Protein 8SHK (pdb70)

Nearest PDB structures (foldseek):
  8shk-assembly1_C  TM=1.003E+00  e=2.646E-67  Mus musculus
  8shy-assembly1_C  TM=1.002E+00  e=2.170E-65  Mus musculus
  7uyz-assembly1_A  TM=9.534E-01  e=6.785E-57  Mus musculus
  7utt-assembly1_A  TM=9.586E-01  e=5.822E-56  Mus musculus
  8g2q-assembly1_C  TM=9.625E-01  e=3.277E-54  Mus musculus

Radius of gyration: 21.05 Å; Cα contacts (8 Å, |Δi|>4): 550; chains: 1; bounding box: 46×60×43 Å

Solvent-accessible surface area: 17947 Å² total; per-residue (Å²): 98,82,48,77,74,92,9,124,141,14,31,62,62,9,117,123,77,123,118,91,4,36,104,11,8,101,18,6,45,128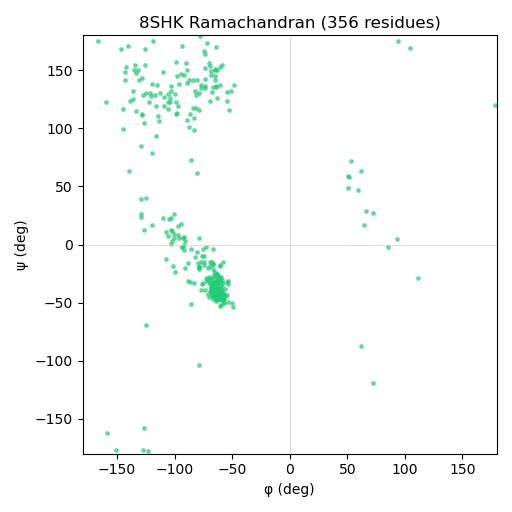,0,1,80,62,0,14,133,80,1,70,172,70,137,35,44,0,76,48,1,87,34,23,67,17,29,38,64,60,2,128,1,37,10,20,33,52,72,99,14,105,11,24,0,25,10,78,7,59,154,18,84,55,69,55,51,74,144,52,0,5,15,3,4,0,62,40,163,89,99,6,55,142,7,49,92,67,136,7,0,3,2,76,83,0,24,64,72,0,23,117,2,0,95,79,16,3,148,86,9,159,111,42,81,17,42,29,51,182,102,101,134,63,39,54,13,0,10,0,26,0,80,76,124,95,91,1,26,0,47,0,36,2,0,0,8,8,129,41,106,19,15,134,4,0,129,114,0,0,43,0,85,60,7,24,19,84,165,35,38,68,81,10,51,183,82,19,5,7,0,9,8,95,61,12,156,52,66,101,107,70,27,18,24,1,0,89,4,6,3,18,30,2,10,60,79,0,0,55,71,9,11,67,105,199,50,17,46,99,128,106,35,71,114,3,3,0,31,32,0,0,32,0,4,28,6,2,9,45,11,2,63,150,84,43,130,74,0,104,49,1,56,58,61,14,0,26,0,0,0,0,41,4,0,41,111,15,30,86,26,87,71,0,34,62,198,57,14,41,68,2,2,54,54,0,0,41,50,1,20,80,8,4,167,62,20,110,3,31,15,2,1,3,42,110,36,35,15,0,26,141,166,100,6,67,147,146,12,3,101,39,0,26,107,46,3,69,123,12,70,115,77,31,37,55,4,5,124,150

Foldseek 3Di:
DDLVVVLVVLVVVLVVQVVLLVVLVVVVVVLVVQLLVLCCVDDALLVQWDWDPFDCVLLVQPRDDSQEAETEIEDEAEAWDWDDPPPLQFKIWTFGVHSQVVQDDDRTRFLVSVLVVVLVVSQVSSVVPDPWAKHWDDDDPQQSFTWIWTPPPNTHIYTYWYKYKYQDFDDPLLVCFPVCCVACRDVVVVVLRNGIKIWTDHFPPDDPPPRRRMTHIDSRVVLSCCSVCVASDRCEVHPPDADFCLSVLLNSVQLLLVLVVVVDVLQVLDHSVLLSLLSSVVCRVVRHSVVGHVVCNPVSSVVSLVSSLVCLVVQARARRRRRSDGSRHCVRRPNVSSVVVSVVSVVCVVPSNPSSVD

Structure (mmCIF, N/CA/C/O backbone):
data_8SHK
#
_entry.id   8SHK
#
_cell.length_a   88.112
_cell.length_b   61.231
_cell.length_c   105.727
_cell.angle_alpha   90.00
_cell.angle_beta   94.36
_cell.angle_gamma   90.00
#
_symmetry.space_group_name_H-M   'I 1 2 1'
#
loop_
_entity.id
_entity.type
_entity.pdbx_description
1 polymer 'Cyclic GMP-AMP synthase'
2 non-polymer "ADENOSINE-5'-TRIPHOSPHATE"
3 non-polymer 'ZINC ION'
4 water water
#
loop_
_atom_site.group_PDB
_atom_site.id
_atom_site.type_symbol
_atom_site.label_atom_id
_atom_site.label_alt_id
_atom_site.label_comp_id
_atom_site.label_asym_id
_atom_site.label_entity_id
_atom_site.label_seq_id
_atom_site.pdbx_PDB_ins_code
_atom_site.Cartn_x
_atom_site.Cartn_y
_atom_site.Cartn_z
_atom_site.occupancy
_atom_site.B_iso_or_equiv
_atom_site.auth_seq_id
_atom_site.auth_comp_id
_atom_site.auth_asym_id
_atom_site.auth_atom_id
_atom_site.pdbx_PDB_model_num
ATOM 1 N N . GLY A 1 1 ? 16.768 -59.976 -26.569 1.00 48.65 144 GLY C N 1
ATOM 2 C CA . GLY A 1 1 ? 16.126 -60.805 -27.571 1.00 39.80 144 GLY C CA 1
ATOM 3 C C . GLY A 1 1 ? 14.631 -61.001 -27.389 1.00 31.19 144 GLY C C 1
ATOM 4 O O . GLY A 1 1 ? 13.869 -60.889 -28.346 1.00 35.72 144 GLY C O 1
ATOM 5 N N . THR A 1 2 ? 14.204 -61.304 -26.166 1.00 30.64 145 THR C N 1
ATOM 6 C CA . THR A 1 2 ? 12.790 -61.543 -25.91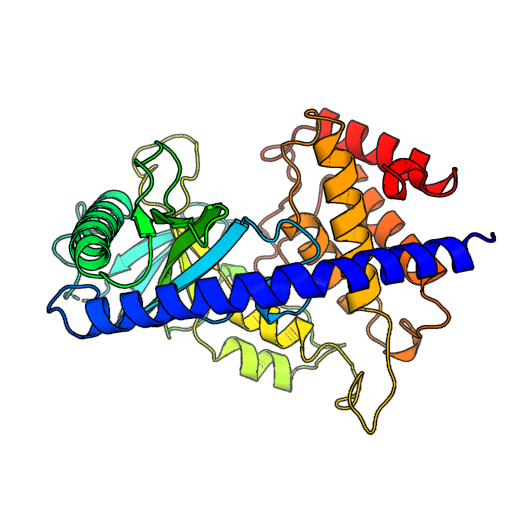5 1.00 28.62 145 THR C CA 1
ATOM 7 C C . THR A 1 2 ? 12.008 -60.235 -25.937 1.00 28.42 145 THR C C 1
ATOM 8 O O . THR A 1 2 ? 12.566 -59.141 -25.818 1.00 29.80 145 THR C O 1
ATOM 12 N N . GLY A 1 3 ? 10.691 -60.366 -26.059 1.00 29.18 146 GLY C N 1
ATOM 13 C CA . GLY A 1 3 ? 9.782 -59.241 -25.977 1.00 28.89 146 GLY C CA 1
ATOM 14 C C . GLY A 1 3 ? 10.010 -58.352 -24.771 1.00 26.72 146 GLY C C 1
ATOM 15 O O . GLY A 1 3 ? 10.163 -57.133 -24.901 1.00 27.81 146 GLY C O 1
ATOM 16 N N . PRO A 1 4 ? 10.019 -58.932 -23.568 1.00 25.54 147 PRO C N 1
ATOM 17 C CA . PRO A 1 4 ? 10.253 -58.095 -22.381 1.00 26.07 147 PRO C CA 1
ATOM 18 C C . PRO A 1 4 ? 11.609 -57.424 -22.385 1.00 26.85 147 PRO C C 1
ATOM 19 O O . PRO A 1 4 ? 11.724 -56.267 -21.965 1.00 27.53 147 PRO C O 1
ATOM 23 N N . ASP A 1 5 ? 12.642 -58.121 -22.850 1.00 26.09 148 ASP C N 1
ATOM 24 C CA . ASP A 1 5 ? 13.964 -57.497 -22.892 1.00 28.35 148 ASP C CA 1
ATOM 25 C C . ASP A 1 5 ? 14.025 -56.379 -23.929 1.00 28.21 148 ASP C C 1
ATOM 26 O O . ASP A 1 5 ? 14.728 -55.377 -23.733 1.00 26.56 148 ASP C O 1
ATOM 31 N N . LYS A 1 6 ? 13.344 -56.550 -25.064 1.00 28.30 149 LYS C N 1
ATOM 32 C CA . LYS A 1 6 ? 13.344 -55.502 -26.081 1.00 30.83 149 LYS C CA 1
ATOM 33 C C . LYS A 1 6 ? 12.670 -54.235 -25.566 1.00 28.61 149 LYS C C 1
ATOM 34 O O . LYS A 1 6 ? 13.112 -53.121 -25.872 1.00 25.78 149 LYS C O 1
ATOM 40 N N . LEU A 1 7 ? 11.608 -54.379 -24.772 1.00 25.43 150 LEU C N 1
ATOM 41 C CA . LEU A 1 7 ? 10.944 -53.199 -24.238 1.00 25.83 150 LEU C CA 1
ATOM 42 C C . LEU A 1 7 ? 11.842 -52.452 -23.255 1.00 26.43 150 LEU C C 1
ATOM 43 O O . LEU A 1 7 ? 11.892 -51.217 -23.267 1.00 22.51 150 LEU C O 1
ATOM 48 N N . LYS A 1 8 ? 12.580 -53.184 -22.416 1.00 24.38 151 LYS C N 1
ATOM 49 C CA . LYS A 1 8 ? 13.545 -52.538 -21.531 1.00 25.72 151 LYS C CA 1
ATOM 50 C C . LYS A 1 8 ? 14.644 -51.832 -22.319 1.00 26.77 151 LYS C C 1
ATOM 51 O O . LYS A 1 8 ? 15.134 -50.781 -21.889 1.00 24.63 151 LYS C O 1
ATOM 57 N N . LYS A 1 9 ? 15.042 -52.384 -23.471 1.00 24.57 152 LYS C N 1
ATOM 58 C CA . LYS A 1 9 ? 16.049 -51.711 -24.288 1.00 26.82 152 LYS C CA 1
ATOM 59 C C . LYS A 1 9 ? 15.513 -50.400 -24.856 1.00 27.89 152 LYS C C 1
ATOM 60 O O . LYS A 1 9 ? 16.279 -49.444 -25.022 1.00 24.77 152 LYS C O 1
ATOM 66 N N . VAL A 1 10 ? 14.210 -50.329 -25.161 1.00 22.86 153 VAL C N 1
ATOM 67 C CA . VAL A 1 10 ? 13.653 -49.059 -25.630 1.00 23.88 153 VAL C CA 1
ATOM 68 C C . VAL A 1 10 ? 13.753 -48.008 -24.534 1.00 24.54 153 VAL C C 1
ATOM 69 O O . VAL A 1 10 ? 14.054 -46.834 -24.802 1.00 23.91 153 VAL C O 1
ATOM 73 N N . LEU A 1 11 ? 13.512 -48.408 -23.283 1.00 21.68 154 LEU C N 1
ATOM 74 C CA . LEU A 1 11 ? 13.629 -47.460 -22.177 1.00 23.51 154 LEU C CA 1
ATOM 75 C C . LEU A 1 11 ? 15.070 -47.013 -21.991 1.00 25.40 154 LEU C C 1
ATOM 76 O O . LEU A 1 11 ? 15.324 -45.844 -21.658 1.00 25.08 154 LEU C O 1
ATOM 81 N N . ASP A 1 12 ? 16.028 -47.931 -22.166 1.00 23.54 155 ASP C N 1
ATOM 82 C CA . ASP A 1 12 ? 17.430 -47.499 -22.179 1.00 23.75 155 ASP C CA 1
ATOM 83 C C . ASP A 1 12 ? 17.682 -46.478 -23.275 1.00 25.69 155 ASP C C 1
ATOM 84 O O . ASP A 1 12 ? 18.424 -45.506 -23.072 1.00 26.94 155 ASP C O 1
ATOM 89 N N . LYS A 1 13 ? 17.112 -46.703 -24.459 1.00 23.18 156 LYS C N 1
ATOM 90 C CA . LYS A 1 13 ? 17.286 -45.755 -25.555 1.00 26.45 156 LYS C CA 1
ATOM 91 C C . LYS A 1 13 ? 16.727 -44.383 -25.180 1.00 26.05 156 LYS C C 1
ATOM 92 O O . LYS A 1 13 ? 17.369 -43.348 -25.421 1.00 23.88 156 LYS C O 1
ATOM 98 N N . LEU A 1 14 ? 15.558 -44.359 -24.541 1.00 22.70 157 LEU C N 1
ATOM 99 C CA . LEU A 1 14 ? 14.979 -43.084 -24.120 1.00 23.41 157 LEU C CA 1
ATOM 100 C C . LEU A 1 14 ? 15.819 -42.426 -23.031 1.00 27.86 157 LEU C C 1
ATOM 101 O O . LEU A 1 14 ? 15.953 -41.193 -22.996 1.00 24.76 157 LEU C O 1
ATOM 106 N N . ARG A 1 15 ? 16.392 -43.228 -22.134 1.00 23.49 158 ARG C N 1
ATOM 107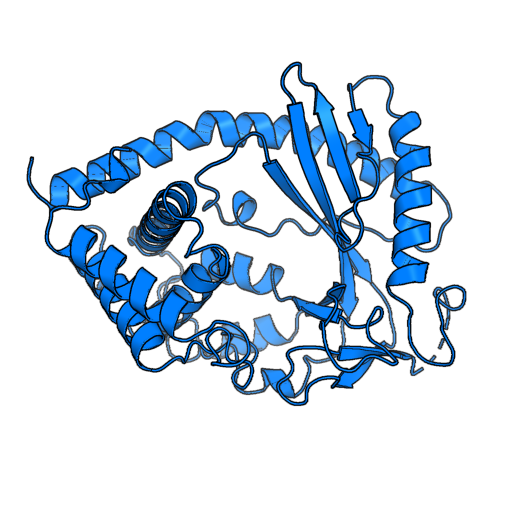 C CA . ARG A 1 15 ? 17.224 -42.668 -21.073 1.00 27.18 158 ARG C CA 1
ATOM 108 C C . ARG A 1 15 ? 18.431 -41.942 -21.656 1.00 28.62 158 ARG C C 1
ATOM 109 O O . ARG A 1 15 ? 18.828 -40.878 -21.165 1.00 30.46 1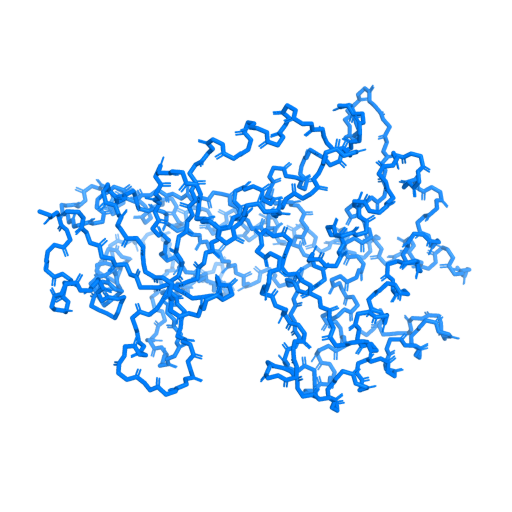58 ARG C O 1
ATOM 117 N N . LEU A 1 16 ? 19.010 -42.484 -22.725 1.00 22.80 159 LEU C N 1
ATOM 118 C CA . LEU A 1 16 ? 20.186 -41.841 -23.306 1.00 27.01 159 LEU C CA 1
ATOM 119 C C . LEU A 1 16 ? 19.836 -40.504 -23.940 1.00 29.53 159 LEU C C 1
ATOM 120 O O . LEU A 1 16 ? 20.697 -39.621 -24.025 1.00 33.12 159 LEU C O 1
ATOM 125 N N . LYS A 1 17 ? 18.604 -40.353 -24.419 1.00 26.63 160 LYS C N 1
ATOM 126 C CA . LYS A 1 17 ? 18.168 -39.101 -25.025 1.00 28.54 160 LYS C CA 1
ATOM 127 C C . LYS A 1 17 ? 18.032 -37.980 -23.999 1.00 32.60 160 LYS C C 1
ATOM 128 O O . LYS A 1 17 ? 17.994 -36.806 -24.386 1.00 27.39 160 LYS C O 1
ATOM 134 N N . ARG A 1 18 ? 18.011 -38.299 -22.701 1.00 30.44 161 ARG C N 1
ATOM 135 C CA . ARG A 1 18 ? 17.684 -37.272 -21.717 1.00 35.54 161 ARG C CA 1
ATOM 136 C C . ARG A 1 18 ? 18.856 -36.349 -21.413 1.00 38.33 161 ARG C C 1
ATOM 137 O O . ARG A 1 18 ? 18.628 -35.225 -20.950 1.00 34.81 161 ARG C O 1
ATOM 145 N N . LYS A 1 19 ? 20.096 -36.776 -21.683 1.00 32.52 162 LYS C N 1
ATOM 146 C CA . LYS A 1 19 ? 21.235 -35.908 -21.414 1.00 31.89 162 LYS C CA 1
ATOM 147 C C . LYS A 1 19 ? 21.216 -34.680 -22.318 1.00 33.03 162 LYS C C 1
ATOM 148 O O . LYS A 1 19 ? 21.458 -33.557 -21.858 1.00 34.76 162 LYS C O 1
ATOM 154 N N . ASP A 1 20 ? 20.963 -34.871 -23.614 1.00 30.09 163 ASP C N 1
ATOM 155 C CA . ASP A 1 20 ? 20.894 -33.722 -24.511 1.00 31.26 163 ASP C CA 1
ATOM 156 C C . ASP A 1 20 ? 19.693 -32.840 -24.186 1.00 28.48 163 ASP C C 1
ATOM 157 O O . ASP A 1 20 ? 19.756 -31.621 -24.358 1.00 28.74 163 ASP C O 1
ATOM 162 N N . ILE A 1 21 ? 18.601 -33.437 -23.722 1.00 29.24 164 ILE C N 1
ATOM 163 C CA . ILE A 1 21 ? 17.416 -32.653 -23.376 1.00 24.66 164 ILE C CA 1
ATOM 164 C C . ILE A 1 21 ? 17.671 -31.821 -22.126 1.00 29.46 164 ILE C C 1
ATOM 165 O O . ILE A 1 21 ? 17.321 -30.632 -22.067 1.00 29.28 164 ILE C O 1
ATOM 170 N N . SER A 1 22 ? 18.271 -32.437 -21.101 1.00 28.39 165 SER C N 1
ATOM 171 C CA . SER A 1 22 ? 18.596 -31.709 -19.878 1.00 29.79 165 SER C CA 1
ATOM 172 C C . SER A 1 22 ? 19.550 -30.554 -20.155 1.00 33.31 165 SER C C 1
ATOM 173 O O . SER A 1 22 ? 19.394 -29.470 -19.587 1.00 34.96 165 SER C O 1
ATOM 176 N N . GLU A 1 23 ? 20.540 -30.766 -21.030 1.00 32.81 166 GLU C N 1
ATOM 177 C CA . GLU A 1 23 ? 21.504 -29.708 -21.327 1.00 35.16 166 GLU C CA 1
ATOM 178 C C . GLU A 1 23 ? 20.847 -28.568 -22.094 1.00 35.75 166 GLU C C 1
ATOM 179 O O . GLU A 1 23 ? 21.144 -27.389 -21.847 1.00 32.68 166 GLU C O 1
ATOM 185 N N . ALA A 1 24 ? 19.968 -28.899 -23.043 1.00 29.30 167 ALA C N 1
ATOM 186 C CA . ALA A 1 24 ? 19.232 -27.852 -23.742 1.00 30.53 167 ALA C CA 1
ATOM 187 C C . ALA A 1 24 ? 18.288 -27.128 -22.797 1.00 32.35 167 ALA C C 1
ATOM 188 O O . ALA A 1 24 ? 18.096 -25.912 -22.918 1.00 31.43 167 ALA C O 1
ATOM 190 N N . ALA A 1 25 ? 17.685 -27.852 -21.849 1.00 28.66 168 ALA C N 1
ATOM 191 C CA . ALA A 1 25 ? 16.764 -27.196 -20.927 1.00 32.79 168 ALA C CA 1
ATOM 192 C C . ALA A 1 25 ? 17.489 -26.176 -20.064 1.00 35.31 168 ALA C C 1
ATOM 193 O O . ALA A 1 25 ? 16.896 -25.170 -19.660 1.00 31.50 168 ALA C O 1
ATOM 195 N N . GLU A 1 26 ? 18.767 -26.425 -19.773 1.00 31.50 169 GLU C N 1
ATOM 196 C CA . GLU A 1 26 ? 19.565 -25.464 -19.022 1.00 36.87 169 GLU C CA 1
ATOM 197 C C . GLU A 1 26 ? 19.742 -24.172 -19.805 1.00 32.98 169 GLU C C 1
ATOM 198 O O . GLU A 1 26 ? 19.615 -23.079 -19.246 1.00 33.61 169 GLU C O 1
ATOM 204 N N . THR A 1 27 ? 20.032 -24.282 -21.102 1.00 28.90 170 THR C N 1
ATOM 205 C CA . THR A 1 27 ? 20.139 -23.099 -21.940 1.00 31.21 170 THR C CA 1
ATOM 206 C C . THR A 1 27 ? 18.803 -22.378 -22.014 1.00 29.06 170 THR C C 1
ATOM 207 O O . THR A 1 27 ? 18.748 -21.148 -21.907 1.00 29.04 170 THR C O 1
ATOM 211 N N . VAL A 1 28 ? 17.717 -23.138 -22.179 1.00 26.04 171 VAL C N 1
ATOM 212 C CA . VAL A 1 28 ? 16.392 -22.531 -22.275 1.00 27.93 171 VAL C CA 1
ATOM 213 C C . VAL A 1 28 ? 16.052 -21.792 -20.995 1.00 28.89 171 VAL C C 1
ATOM 214 O O . VAL A 1 28 ? 15.531 -20.671 -21.031 1.00 24.62 171 VAL C O 1
ATOM 218 N N . ASN A 1 29 ? 16.342 -22.402 -19.845 1.00 25.86 172 ASN C N 1
ATOM 219 C CA . ASN A 1 29 ? 16.004 -21.763 -18.579 1.00 30.38 172 ASN C CA 1
ATOM 220 C C . ASN A 1 29 ? 16.793 -20.469 -18.385 1.00 31.78 172 ASN C C 1
ATOM 221 O O . ASN A 1 29 ? 16.259 -19.483 -17.857 1.00 29.49 172 ASN C O 1
ATOM 226 N N . LYS A 1 30 ? 18.047 -20.437 -18.837 1.00 26.55 173 LYS C N 1
ATOM 227 C CA . LYS A 1 30 ? 18.834 -19.204 -18.731 1.00 28.08 173 LYS C CA 1
ATOM 228 C C . LYS A 1 30 ? 18.167 -18.057 -19.485 1.00 29.30 173 LYS C C 1
ATOM 229 O O . LYS A 1 30 ? 18.046 -16.945 -18.962 1.00 30.29 173 LYS C O 1
ATOM 235 N N . VAL A 1 31 ? 17.755 -18.307 -20.729 1.00 26.89 174 VAL C N 1
ATOM 236 C CA . VAL A 1 31 ? 17.078 -17.287 -21.533 1.00 27.64 174 VAL C CA 1
ATOM 237 C C . VAL A 1 31 ? 15.745 -16.911 -20.906 1.00 26.31 174 VAL C C 1
ATOM 238 O O . VAL A 1 31 ? 15.408 -15.725 -20.781 1.00 24.76 174 VAL C O 1
ATOM 242 N N . VAL A 1 32 ? 14.945 -17.917 -20.542 1.00 23.28 175 VAL C N 1
ATOM 243 C CA . VAL A 1 32 ? 13.613 -17.652 -20.010 1.00 25.32 175 VAL C CA 1
ATOM 244 C C . VAL A 1 32 ? 13.694 -16.832 -18.733 1.00 26.92 175 VAL C C 1
ATOM 245 O O . VAL A 1 32 ? 12.942 -15.867 -18.555 1.00 24.71 175 VAL C O 1
ATOM 249 N N . GLU A 1 33 ? 14.608 -17.191 -17.830 1.00 26.73 176 GLU C N 1
ATOM 250 C CA . GLU A 1 33 ? 14.764 -16.411 -16.606 1.00 29.00 176 GLU C CA 1
ATOM 251 C C . GLU A 1 33 ? 15.186 -14.980 -16.913 1.00 28.85 176 GLU C C 1
ATOM 252 O O . GLU A 1 33 ? 14.682 -14.039 -16.295 1.00 27.73 176 GLU C O 1
ATOM 258 N N . ARG A 1 34 ? 16.108 -14.801 -17.860 1.00 27.04 177 ARG C N 1
ATOM 259 C CA . ARG A 1 34 ? 16.510 -13.456 -18.260 1.00 28.38 177 ARG C CA 1
ATOM 260 C C . ARG A 1 34 ? 15.316 -12.653 -18.753 1.00 25.53 177 ARG C C 1
ATOM 261 O O . ARG A 1 34 ? 15.125 -11.490 -18.359 1.00 26.24 177 ARG C O 1
ATOM 269 N N . LEU A 1 35 ? 14.531 -13.247 -19.655 1.00 24.92 178 LEU C N 1
ATOM 270 C CA . LEU A 1 35 ? 13.376 -12.554 -20.216 1.00 23.62 178 LEU C CA 1
ATOM 271 C C . LEU A 1 35 ? 12.352 -12.232 -19.138 1.00 24.06 178 LEU C C 1
ATOM 272 O O . LEU A 1 35 ? 11.825 -11.113 -19.093 1.00 25.34 178 LEU C O 1
ATOM 277 N N . LEU A 1 36 ? 12.060 -13.191 -18.255 1.00 23.66 179 LEU C N 1
ATOM 278 C CA . LEU A 1 36 ? 11.077 -12.933 -17.200 1.00 25.21 179 LEU C CA 1
ATOM 279 C C . LEU A 1 36 ? 11.509 -11.779 -16.305 1.00 25.92 179 LEU C C 1
ATOM 280 O O . LEU A 1 36 ? 10.686 -10.937 -15.934 1.00 27.24 179 LEU C O 1
ATOM 285 N N . ARG A 1 37 ? 12.794 -11.723 -15.949 1.00 24.90 180 ARG C N 1
ATOM 286 C CA . ARG A 1 37 ? 13.283 -10.597 -15.159 1.00 26.72 180 ARG C CA 1
ATOM 287 C C . ARG A 1 37 ? 13.054 -9.281 -15.882 1.00 27.11 180 ARG C C 1
ATOM 288 O O . ARG A 1 37 ? 12.675 -8.281 -15.257 1.00 27.85 180 ARG C O 1
ATOM 296 N N . ARG A 1 38 ? 13.272 -9.253 -17.200 1.00 23.76 181 ARG C N 1
ATOM 297 C CA . ARG A 1 38 ? 13.036 -8.007 -17.925 1.00 25.64 181 ARG C CA 1
ATOM 298 C C . ARG A 1 38 ? 11.554 -7.649 -17.935 1.00 24.79 181 ARG C C 1
ATOM 299 O O . ARG A 1 38 ? 11.194 -6.477 -17.763 1.00 27.55 181 ARG C O 1
ATOM 307 N N . MET A 1 39 ? 10.688 -8.642 -18.143 1.00 25.23 182 MET C N 1
ATOM 308 C CA . MET A 1 39 ? 9.259 -8.351 -18.198 1.00 23.97 182 MET C CA 1
ATOM 309 C C . MET A 1 39 ? 8.722 -7.971 -16.829 1.00 27.51 182 MET C C 1
ATOM 310 O O . MET A 1 39 ? 7.746 -7.220 -16.739 1.00 28.40 182 MET C O 1
ATOM 315 N N . GLN A 1 40 ? 9.348 -8.473 -15.760 1.00 25.07 183 GLN C N 1
ATOM 316 C CA . GLN A 1 40 ? 8.956 -8.121 -14.396 1.00 28.19 183 GLN C CA 1
ATOM 317 C C . GLN A 1 40 ? 9.477 -6.756 -13.964 1.00 30.12 183 GLN C C 1
ATOM 318 O O . GLN A 1 40 ? 8.938 -6.174 -13.012 1.00 31.13 183 GLN C O 1
ATOM 324 N N . LYS A 1 41 ? 10.505 -6.224 -14.634 1.00 28.41 184 LYS C N 1
ATOM 325 C CA . LYS A 1 41 ? 11.005 -4.889 -14.331 1.00 31.17 184 LYS C CA 1
ATOM 326 C C . LYS A 1 41 ? 10.276 -3.814 -15.121 1.00 31.25 184 LYS C C 1
ATOM 327 O O . LYS A 1 41 ? 10.108 -2.693 -14.631 1.00 32.21 184 LYS C O 1
ATOM 333 N N . ARG A 1 42 ? 9.828 -4.140 -16.327 1.00 31.39 185 ARG C N 1
ATOM 334 C CA . ARG A 1 42 ? 9.109 -3.183 -17.153 1.00 27.76 185 ARG C CA 1
ATOM 335 C C . ARG A 1 42 ? 7.694 -2.962 -16.621 1.00 30.30 185 ARG C C 1
ATOM 336 O O . ARG A 1 42 ? 7.029 -3.894 -16.158 1.00 28.73 185 ARG C O 1
ATOM 344 N N . GLU A 1 43 ? 7.226 -1.719 -16.698 1.00 29.71 186 GLU C N 1
ATOM 345 C CA . GLU A 1 43 ? 5.842 -1.411 -16.344 1.00 28.33 186 GLU C CA 1
ATOM 346 C C . GLU A 1 43 ? 4.938 -1.754 -17.523 1.00 30.26 186 GLU C C 1
ATOM 347 O O . GLU A 1 43 ? 5.085 -1.176 -18.604 1.00 29.33 186 GLU C O 1
ATOM 353 N N . SER A 1 44 ? 4.022 -2.704 -17.329 1.00 26.76 187 SER C N 1
ATOM 354 C CA . SER A 1 44 ? 3.063 -3.083 -18.366 1.00 28.24 187 SER C CA 1
ATOM 355 C C . SER A 1 44 ? 1.971 -3.935 -17.724 1.00 26.56 187 SER C C 1
ATOM 356 O O . SER A 1 44 ? 2.043 -4.288 -16.542 1.00 24.18 187 SER C O 1
ATOM 359 N N . GLU A 1 45 ? 0.962 -4.278 -18.534 1.00 24.62 188 GLU C N 1
ATOM 360 C CA . GLU A 1 45 ? -0.090 -5.195 -18.111 1.00 28.06 188 GLU C CA 1
ATOM 361 C C . GLU A 1 45 ? 0.457 -6.562 -17.740 1.00 26.95 188 GLU C C 1
ATOM 362 O O . GLU A 1 45 ? -0.244 -7.351 -17.090 1.00 26.20 188 GLU C O 1
ATOM 368 N N . PHE A 1 46 ? 1.681 -6.867 -18.167 1.00 25.35 189 PHE C N 1
ATOM 369 C CA . PHE A 1 46 ? 2.272 -8.186 -17.987 1.00 22.51 189 PHE C CA 1
ATOM 370 C C . PHE A 1 46 ? 3.362 -8.195 -16.925 1.00 25.80 189 PHE C C 1
ATOM 371 O O . PHE A 1 46 ? 4.094 -9.182 -16.813 1.00 25.97 189 PHE C O 1
ATOM 379 N N . LYS A 1 47 ? 3.494 -7.116 -16.144 1.00 25.48 190 LYS C N 1
ATOM 380 C CA . LYS A 1 47 ? 4.560 -7.056 -15.153 1.00 24.73 190 LYS C CA 1
ATOM 381 C C . LYS A 1 47 ? 4.452 -8.188 -14.138 1.00 28.75 190 LYS C C 1
ATOM 382 O O . LYS A 1 47 ? 5.467 -8.632 -13.590 1.00 26.31 190 LYS C O 1
ATOM 388 N N . GLY A 1 48 ? 3.245 -8.677 -13.888 1.00 28.46 191 GLY C N 1
ATOM 389 C CA . GLY A 1 48 ? 3.084 -9.781 -12.969 1.00 29.41 191 GLY C CA 1
ATOM 390 C C . GLY A 1 48 ? 3.399 -11.164 -13.499 1.00 25.98 191 GLY C C 1
ATOM 391 O O . GLY A 1 48 ? 3.164 -12.129 -12.763 1.00 26.67 191 GLY C O 1
ATOM 392 N N . VAL A 1 49 ? 3.911 -11.321 -14.730 1.00 23.67 192 VAL C N 1
ATOM 393 C CA . VAL A 1 49 ? 4.065 -12.675 -15.275 1.00 24.11 192 VAL C CA 1
ATOM 394 C C . VAL A 1 49 ? 5.076 -13.455 -14.448 1.00 29.28 192 VAL C C 1
ATOM 395 O O . VAL A 1 49 ? 6.017 -12.893 -13.871 1.00 26.41 192 VAL C O 1
ATOM 399 N N . GLU A 1 50 ? 4.872 -14.772 -14.399 1.00 24.41 193 GLU C N 1
ATOM 400 C CA . GLU A 1 50 ? 5.735 -15.720 -13.712 1.00 28.58 193 GLU C CA 1
ATOM 401 C C . GLU A 1 50 ? 5.795 -16.987 -14.556 1.00 26.95 193 GLU C C 1
ATOM 402 O O . GLU A 1 50 ? 4.853 -17.292 -15.290 1.00 25.55 193 GLU C O 1
ATOM 408 N N . GLN A 1 51 ? 6.892 -17.739 -14.463 1.00 25.03 194 GLN C N 1
ATOM 409 C CA . GLN A 1 51 ? 6.894 -19.026 -15.144 1.00 26.13 194 GLN C CA 1
ATOM 410 C C . GLN A 1 51 ? 6.088 -20.032 -14.341 1.00 26.55 194 GLN C C 1
ATOM 411 O O . GLN A 1 51 ? 6.163 -20.071 -13.111 1.00 28.10 194 GLN C O 1
ATOM 417 N N . LEU A 1 52 ? 5.288 -20.820 -15.048 1.00 24.84 195 LEU C N 1
ATOM 418 C CA . LEU A 1 52 ? 4.653 -22.003 -14.496 1.00 28.77 195 LEU C CA 1
ATOM 419 C C . LEU A 1 52 ? 5.524 -23.170 -14.947 1.00 24.60 195 LEU C C 1
ATOM 420 O O . LEU A 1 52 ? 5.630 -23.432 -16.146 1.00 27.51 195 LEU C O 1
ATOM 425 N N . ASN A 1 53 ? 6.204 -23.819 -14.003 1.00 27.61 196 ASN C N 1
ATOM 426 C CA . ASN A 1 53 ? 7.163 -24.875 -14.342 1.00 26.21 196 ASN C CA 1
ATOM 427 C C . ASN A 1 53 ? 6.428 -26.202 -14.485 1.00 26.70 196 ASN C C 1
ATOM 428 O O . ASN A 1 53 ? 6.543 -27.105 -13.660 1.00 32.79 196 ASN C O 1
ATOM 433 N N . THR A 1 54 ? 5.693 -26.310 -15.581 1.00 24.33 197 THR C N 1
ATOM 434 C CA . THR A 1 54 ? 4.866 -27.481 -15.855 1.00 23.59 197 THR C CA 1
ATOM 435 C C . THR A 1 54 ? 5.197 -28.007 -17.248 1.00 30.05 197 THR C C 1
ATOM 436 O O . THR A 1 54 ? 6.099 -27.513 -17.928 1.00 30.59 197 THR C O 1
ATOM 440 N N . GLY A 1 55 ? 4.487 -29.042 -17.681 1.00 30.55 198 GLY C N 1
ATOM 441 C CA . GLY A 1 55 ? 4.769 -29.636 -18.968 1.00 30.00 198 GLY C CA 1
ATOM 442 C C . GLY A 1 55 ? 5.712 -30.821 -18.852 1.00 28.24 198 GLY C C 1
ATOM 443 O O . GLY A 1 55 ? 6.251 -31.125 -17.789 1.00 26.68 198 GLY C O 1
ATOM 444 N N . SER A 1 56 ? 5.936 -31.482 -19.992 1.00 25.04 199 SER C N 1
ATOM 445 C CA . SER A 1 56 ? 6.591 -32.789 -19.967 1.00 28.92 199 SER C CA 1
ATOM 446 C C . SER A 1 56 ? 8.009 -32.718 -19.417 1.00 27.90 199 SER C C 1
ATOM 447 O O . SER A 1 56 ? 8.473 -33.672 -18.778 1.00 25.92 199 SER C O 1
ATOM 450 N N . TYR A 1 57 ? 8.723 -31.613 -19.638 1.00 24.04 200 TYR C N 1
ATOM 451 C CA . TYR A 1 57 ? 10.082 -31.562 -19.116 1.00 26.47 200 TYR C CA 1
ATOM 452 C C . TYR A 1 57 ? 10.074 -31.621 -17.593 1.00 27.17 200 TYR C C 1
ATOM 453 O O . TYR A 1 57 ? 10.837 -32.377 -16.983 1.00 27.97 200 TYR C O 1
ATOM 462 N N . TYR A 1 58 ? 9.181 -30.857 -16.958 1.00 25.04 201 TYR C N 1
ATOM 463 C CA . TYR A 1 58 ? 9.152 -30.804 -15.501 1.00 23.75 201 TYR C CA 1
ATOM 464 C C . TYR A 1 58 ? 8.448 -32.009 -14.879 1.00 26.52 201 TYR C C 1
ATOM 465 O O . TYR A 1 58 ? 8.621 -32.259 -13.678 1.00 28.08 201 TYR C O 1
ATOM 474 N N . GLU A 1 59 ? 7.692 -32.757 -15.677 1.00 23.76 202 GLU C N 1
ATOM 475 C CA . GLU A 1 59 ? 7.116 -34.046 -15.293 1.00 23.31 202 GLU C CA 1
ATOM 476 C C . GLU A 1 59 ? 8.088 -35.196 -15.517 1.00 26.07 202 GLU C C 1
ATOM 477 O O . GLU A 1 59 ? 7.742 -36.349 -15.229 1.00 25.76 202 GLU C O 1
ATOM 483 N N . HIS A 1 60 ? 9.262 -34.908 -16.085 1.00 25.16 203 HIS C N 1
ATOM 484 C CA . HIS A 1 60 ? 10.304 -35.902 -16.379 1.00 27.06 203 HIS C CA 1
ATOM 485 C C . HIS A 1 60 ? 9.886 -36.907 -17.449 1.00 27.54 203 HIS C C 1
ATOM 486 O O . HIS A 1 60 ? 10.389 -38.039 -17.476 1.00 27.59 203 HIS C O 1
ATOM 493 N N . VAL A 1 61 ? 9.011 -36.504 -18.369 1.00 24.50 204 VAL C N 1
ATOM 494 C CA . VAL A 1 61 ? 8.566 -37.417 -19.420 1.00 27.48 204 VAL C CA 1
ATOM 495 C C . VAL A 1 61 ? 8.707 -36.758 -20.789 1.00 28.96 204 VAL C C 1
ATOM 496 O O . VAL A 1 61 ? 8.040 -37.157 -21.748 1.00 26.97 204 VAL C O 1
ATOM 500 N N . LYS A 1 62 ? 9.593 -35.759 -20.910 1.00 27.19 205 LYS C N 1
ATOM 501 C CA . LYS A 1 62 ? 9.968 -35.270 -22.234 1.00 26.08 205 LYS C CA 1
ATOM 502 C C . LYS A 1 62 ? 10.976 -36.257 -22.799 1.00 27.16 205 LYS C C 1
ATOM 503 O O . LYS A 1 62 ? 12.080 -36.379 -22.266 1.00 29.43 205 LYS C O 1
ATOM 509 N N . ILE A 1 63 ? 10.616 -36.936 -23.887 1.00 24.62 206 ILE C N 1
ATOM 510 C CA . ILE A 1 63 ? 11.407 -38.052 -24.403 1.00 29.33 206 ILE C CA 1
ATOM 511 C C . ILE A 1 63 ? 12.155 -37.732 -25.684 1.00 32.74 206 ILE C C 1
ATOM 512 O O . ILE A 1 63 ? 13.002 -38.543 -26.099 1.00 31.61 206 ILE C O 1
ATOM 517 N N . SER A 1 64 ? 11.854 -36.622 -26.354 1.00 31.53 207 SER C N 1
ATOM 518 C CA . SER A 1 64 ? 12.532 -36.330 -27.610 1.00 33.25 207 SER C CA 1
ATOM 519 C C . SER A 1 64 ? 12.617 -34.821 -27.811 1.00 27.16 207 SER C C 1
ATOM 520 O O . SER A 1 64 ? 12.201 -34.040 -26.960 1.00 29.28 207 SER C O 1
ATOM 523 N N . ALA A 1 65 ? 13.159 -34.442 -28.963 1.00 31.93 208 ALA C N 1
ATOM 524 C CA . ALA A 1 65 ? 13.304 -33.083 -29.479 1.00 30.08 208 ALA C CA 1
ATOM 525 C C . ALA A 1 65 ? 13.999 -32.154 -28.492 1.00 28.48 208 ALA C C 1
ATOM 526 O O . ALA A 1 65 ? 13.359 -31.255 -27.931 1.00 27.88 208 ALA C O 1
ATOM 528 N N . PRO A 1 66 ? 15.307 -32.306 -28.270 1.00 26.10 209 PRO C N 1
ATOM 529 C CA . PRO A 1 66 ? 16.019 -31.329 -27.442 1.00 27.18 209 PRO C CA 1
ATOM 530 C C . PRO A 1 66 ? 16.101 -29.955 -28.081 1.00 29.46 209 PRO C C 1
ATOM 531 O O . PRO A 1 66 ? 16.623 -29.029 -27.446 1.00 30.10 209 PRO C O 1
ATOM 535 N N . ASN A 1 67 ? 15.618 -29.796 -29.314 1.00 26.24 210 ASN C N 1
ATOM 536 C CA . ASN A 1 67 ? 15.627 -28.503 -29.985 1.00 26.77 210 ASN C CA 1
ATOM 537 C C . ASN A 1 67 ? 14.273 -27.799 -29.931 1.00 24.65 210 ASN C C 1
ATOM 538 O O . ASN A 1 67 ? 14.115 -26.748 -30.561 1.00 28.95 210 ASN C O 1
ATOM 543 N N . GLU A 1 68 ? 13.292 -28.357 -29.215 1.00 24.41 211 GLU C N 1
ATOM 544 C CA . GLU A 1 68 ? 11.965 -27.755 -29.088 1.00 25.82 211 GLU C CA 1
ATOM 545 C C . GLU A 1 68 ? 11.479 -27.826 -27.648 1.00 25.48 211 GLU C C 1
ATOM 546 O O . GLU A 1 68 ? 11.379 -28.911 -27.066 1.00 25.32 211 GLU C O 1
ATOM 552 N N . PHE A 1 69 ? 11.115 -26.671 -27.097 1.00 22.18 212 PHE C N 1
ATOM 553 C CA . PHE A 1 69 ? 10.604 -26.579 -25.740 1.00 23.73 212 PHE C CA 1
ATOM 554 C C . PHE A 1 69 ? 9.372 -25.682 -25.737 1.00 22.70 212 PHE C C 1
ATOM 555 O O . PHE A 1 69 ? 9.199 -24.850 -26.626 1.00 22.17 212 PHE C O 1
ATOM 563 N N . ASP A 1 70 ? 8.501 -25.906 -24.759 1.00 24.47 213 ASP C N 1
ATOM 564 C CA . ASP A 1 70 ? 7.343 -25.064 -24.486 1.00 24.13 213 ASP C CA 1
ATOM 565 C C . ASP A 1 70 ? 7.491 -24.535 -23.076 1.00 26.64 213 ASP C C 1
ATOM 566 O O . ASP A 1 70 ? 7.872 -25.282 -22.169 1.00 25.66 213 ASP C O 1
ATOM 571 N N . VAL A 1 71 ? 7.179 -23.258 -22.872 1.00 19.82 214 VAL C N 1
ATOM 572 C CA . VAL A 1 71 ? 7.149 -22.716 -21.527 1.00 22.89 214 VAL C CA 1
ATOM 573 C C . VAL A 1 71 ? 5.861 -21.926 -21.393 1.00 21.11 214 VAL C C 1
ATOM 574 O O . VAL A 1 71 ? 5.341 -21.383 -22.372 1.00 23.12 214 VAL C O 1
ATOM 578 N N . MET A 1 72 ? 5.316 -21.910 -20.193 1.00 22.68 215 MET C N 1
ATOM 579 C CA . MET A 1 72 ? 4.076 -21.195 -19.929 1.00 20.79 215 MET C CA 1
ATOM 580 C C . MET A 1 72 ? 4.384 -20.033 -19.002 1.00 21.71 215 MET C C 1
ATOM 581 O O . MET A 1 72 ? 5.062 -20.208 -17.983 1.00 22.80 215 MET C O 1
ATOM 586 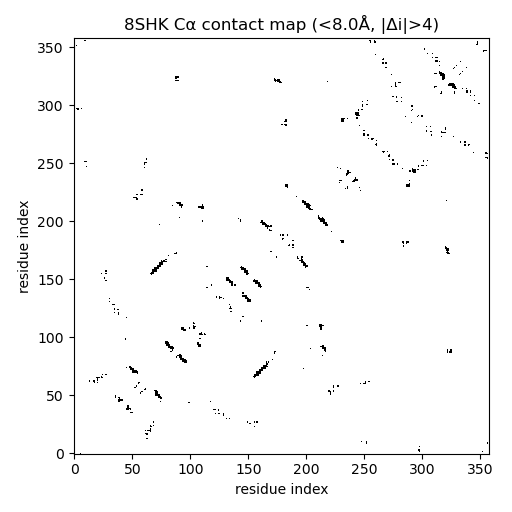N N . PHE A 1 73 ? 3.910 -18.846 -19.371 1.00 20.51 216 PHE C N 1
ATOM 587 C CA . PHE A 1 73 ? 3.986 -17.660 -18.535 1.00 20.54 216 PHE C CA 1
ATOM 588 C C . PHE A 1 73 ? 2.585 -17.420 -17.999 1.00 22.47 216 PHE C C 1
ATOM 589 O O . PHE A 1 73 ? 1.686 -17.103 -18.779 1.00 25.77 216 PHE C O 1
ATOM 597 N N . LYS A 1 74 ? 2.416 -17.508 -16.691 1.00 20.11 217 LYS C N 1
ATOM 598 C CA . LYS A 1 74 ? 1.098 -17.293 -16.102 1.00 22.39 217 LYS C CA 1
ATOM 599 C C . LYS A 1 74 ? 0.943 -15.847 -15.647 1.00 23.18 217 LYS C C 1
ATOM 600 O O . LYS A 1 74 ? 1.901 -15.206 -15.217 1.00 22.39 217 LYS C O 1
ATOM 606 N N . LEU A 1 75 ? -0.283 -15.336 -15.753 1.00 20.71 218 LEU C N 1
ATOM 607 C CA . LEU A 1 75 ? -0.615 -13.973 -15.341 1.00 21.62 218 LEU C CA 1
ATOM 608 C C . LEU A 1 75 ? -1.897 -14.015 -14.524 1.00 24.37 218 LEU C C 1
ATOM 609 O O . LEU A 1 75 ? -2.959 -14.342 -15.061 1.00 22.82 218 LEU C O 1
ATOM 614 N N . GLU A 1 76 ? -1.820 -13.669 -13.240 1.00 25.71 219 GLU C N 1
ATOM 615 C CA . GLU A 1 76 ? -3.033 -13.652 -12.427 1.00 27.69 219 GLU C CA 1
ATOM 616 C C . GLU A 1 76 ? -3.969 -12.546 -12.892 1.00 30.17 219 GLU C C 1
ATOM 617 O O . GLU A 1 76 ? -3.553 -11.397 -13.071 1.00 29.24 219 GLU C O 1
ATOM 623 N N . VAL A 1 77 ? -5.235 -12.898 -13.080 1.00 31.01 220 VAL C N 1
ATOM 624 C CA . VAL A 1 77 ? -6.256 -11.942 -13.499 1.00 33.63 220 VAL C CA 1
ATOM 625 C C . VAL A 1 77 ? -7.408 -12.032 -12.506 1.00 32.01 220 VAL C C 1
ATOM 626 O O . VAL A 1 77 ? -8.195 -12.991 -12.552 1.00 33.12 220 VAL C O 1
ATOM 630 N N . PRO A 1 78 ? -7.545 -11.071 -11.599 1.00 32.82 221 PRO C N 1
ATOM 631 C CA . PRO A 1 78 ? -8.624 -11.145 -10.609 1.00 36.40 221 PRO C CA 1
ATOM 632 C C . PRO A 1 78 ? -9.989 -10.946 -11.250 1.00 41.45 221 PRO C C 1
ATOM 633 O O . PRO A 1 78 ? -10.121 -10.330 -12.312 1.00 35.94 221 PRO C O 1
ATOM 637 N N . ARG A 1 79 ? -11.004 -11.513 -10.592 1.00 42.15 222 ARG C N 1
ATOM 638 C CA . ARG A 1 79 ? -12.412 -11.268 -10.915 1.00 47.90 222 ARG C CA 1
ATOM 639 C C . ARG A 1 79 ? -12.757 -11.659 -12.354 1.00 43.29 222 ARG C C 1
ATOM 640 O O . ARG A 1 79 ? -13.410 -10.919 -13.090 1.00 50.00 222 ARG C O 1
ATOM 648 N N . ILE A 1 80 ? -12.320 -12.846 -12.745 1.00 42.24 223 ILE C N 1
ATOM 649 C CA . ILE A 1 80 ? -12.675 -13.406 -14.043 1.00 44.69 223 ILE C CA 1
ATOM 650 C C . ILE A 1 80 ? -14.087 -13.978 -13.969 1.00 45.26 223 ILE C C 1
ATOM 651 O O . ILE A 1 80 ? -14.415 -14.734 -13.047 1.00 49.95 223 ILE C O 1
ATOM 656 N N . GLU A 1 81 ? -14.927 -13.617 -14.935 1.00 42.17 224 GLU C N 1
ATOM 657 C CA . GLU A 1 81 ? -16.222 -14.260 -15.145 1.00 45.31 224 GLU C CA 1
ATOM 658 C C . GLU A 1 81 ? -16.157 -15.086 -16.419 1.00 40.52 224 GLU C C 1
ATOM 659 O O . GLU A 1 81 ? -15.937 -14.539 -17.504 1.00 40.74 224 GLU C O 1
ATOM 665 N N . LEU A 1 82 ? -16.355 -16.391 -16.296 1.00 34.62 225 LEU C N 1
ATOM 666 C CA . LEU A 1 82 ? -16.272 -17.254 -17.460 1.00 32.58 225 LEU C CA 1
ATOM 667 C C . LEU A 1 82 ? -17.643 -17.417 -18.103 1.00 33.68 225 LEU C C 1
ATOM 668 O O . LEU A 1 82 ? -18.670 -17.432 -17.425 1.00 33.67 225 LEU C O 1
ATOM 673 N N . GLN A 1 83 ? -17.648 -17.527 -19.428 1.00 29.30 226 GLN C N 1
ATOM 674 C CA . GLN A 1 83 ? -18.826 -17.942 -20.187 1.00 31.19 226 GLN C CA 1
ATOM 675 C C . GLN A 1 83 ? -18.475 -19.173 -21.009 1.00 26.98 226 GLN C C 1
ATOM 676 O O . GLN A 1 83 ? -17.555 -19.126 -21.824 1.00 26.16 226 GLN C O 1
ATOM 682 N N . GLU A 1 84 ? -19.210 -20.268 -20.813 1.00 27.10 227 GLU C N 1
ATOM 683 C CA . GLU A 1 84 ? -18.950 -21.438 -21.634 1.00 26.20 227 GLU C CA 1
ATOM 684 C C . GLU A 1 84 ? -19.242 -21.093 -23.088 1.00 26.81 227 GLU C C 1
ATOM 685 O O . GLU A 1 84 ? -20.317 -20.581 -23.408 1.00 30.04 227 GLU C O 1
ATOM 691 N N . TYR A 1 85 ? -18.263 -21.318 -23.957 1.00 27.59 228 TYR C N 1
ATOM 692 C CA . TYR A 1 85 ? -18.449 -21.162 -25.396 1.00 29.00 228 TYR C CA 1
ATOM 693 C C . TYR A 1 85 ? -19.014 -22.439 -25.999 1.00 33.94 228 TYR C C 1
ATOM 694 O O . TYR A 1 85 ? -20.004 -22.403 -26.735 1.00 31.99 228 TYR C O 1
ATOM 703 N N . TYR A 1 86 ? -18.376 -23.566 -25.696 1.00 29.88 229 TYR C N 1
ATOM 704 C CA . TYR A 1 86 ? -18.951 -24.895 -25.850 1.00 35.78 229 TYR C CA 1
ATOM 705 C C . TYR A 1 86 ? -19.442 -25.358 -24.482 1.00 34.89 229 TYR C C 1
ATOM 706 O O . TYR A 1 86 ? -18.691 -25.298 -23.501 1.00 34.66 229 TYR C O 1
ATOM 715 N N . GLU A 1 87 ? -20.691 -25.823 -24.407 1.00 34.90 230 GLU C N 1
ATOM 716 C CA . GLU A 1 87 ? -21.196 -26.211 -23.091 1.00 36.85 230 GLU C CA 1
ATOM 717 C C . GLU A 1 87 ? -20.576 -27.519 -22.578 1.00 36.98 230 GLU C C 1
ATOM 718 O O . GLU A 1 87 ? -20.882 -27.938 -21.452 1.00 36.33 230 GLU C O 1
ATOM 724 N N . THR A 1 88 ? -19.718 -28.168 -23.370 1.00 34.39 231 THR C N 1
ATOM 725 C CA . THR A 1 88 ? -18.912 -29.274 -22.862 1.00 35.02 231 THR C CA 1
ATOM 726 C C . THR A 1 88 ? -17.766 -28.805 -21.971 1.00 35.76 231 THR C C 1
ATOM 727 O O . THR A 1 88 ? -17.186 -29.624 -21.249 1.00 31.54 231 THR C O 1
ATOM 731 N N . GLY A 1 89 ? -17.423 -27.516 -21.997 1.00 28.51 232 GLY C N 1
ATOM 732 C CA . GLY A 1 89 ? -16.241 -27.038 -21.310 1.00 27.06 232 GLY C CA 1
ATOM 733 C C . GLY A 1 89 ? -14.994 -26.972 -22.164 1.00 24.87 232 GLY C C 1
ATOM 734 O O . GLY A 1 89 ? -13.919 -26.652 -21.641 1.00 27.15 232 GLY C O 1
ATOM 735 N N . ALA A 1 90 ? -15.097 -27.253 -23.465 1.00 25.67 233 ALA C N 1
ATOM 736 C CA . ALA A 1 90 ? -13.910 -27.242 -24.313 1.00 26.16 233 ALA C CA 1
ATOM 737 C C . ALA A 1 90 ? -13.377 -25.829 -24.526 1.00 23.57 233 ALA C C 1
ATOM 738 O O . ALA A 1 90 ? -12.173 -25.653 -24.713 1.00 24.92 233 ALA C O 1
ATOM 740 N N . PHE A 1 91 ? -14.255 -24.829 -24.524 1.00 25.55 234 PHE C N 1
ATOM 741 C CA . PHE A 1 91 ? -13.869 -23.448 -24.821 1.00 23.18 234 PHE C CA 1
ATOM 742 C C . PHE A 1 91 ? -14.663 -22.490 -23.948 1.00 23.86 234 PHE C C 1
ATOM 743 O O . PHE A 1 91 ? -15.833 -22.733 -23.642 1.00 23.76 234 PHE C O 1
ATOM 751 N N . TYR A 1 92 ? -14.029 -21.367 -23.604 1.00 22.25 235 TYR C N 1
ATOM 752 C CA . TYR A 1 92 ? -14.641 -20.328 -22.786 1.00 22.18 235 TYR C CA 1
ATOM 753 C C . TYR A 1 92 ? -14.352 -18.957 -23.376 1.00 23.41 235 TYR C C 1
ATOM 754 O O . TYR A 1 92 ? -13.317 -18.749 -24.005 1.00 24.78 235 TYR C O 1
ATOM 763 N N . LEU A 1 93 ? -15.280 -18.029 -23.148 1.00 24.05 236 LEU C N 1
ATOM 764 C CA . LEU A 1 93 ? -15.004 -16.601 -23.263 1.00 26.56 236 LEU C CA 1
ATOM 765 C C . LEU A 1 93 ? -14.723 -16.039 -21.877 1.00 27.11 236 LEU C C 1
ATOM 766 O O . LEU A 1 93 ? -15.311 -16.479 -20.881 1.00 26.53 236 LEU C O 1
ATOM 771 N N . VAL A 1 94 ? -13.811 -15.077 -21.812 1.00 25.43 237 VAL C N 1
ATOM 772 C CA . VAL A 1 94 ? -13.447 -14.446 -20.553 1.00 27.34 237 VAL C CA 1
ATOM 773 C C . VAL A 1 94 ? -14.108 -13.082 -20.507 1.00 28.57 237 VAL C C 1
ATOM 774 O O . VAL A 1 94 ? -13.911 -12.262 -21.415 1.00 27.56 237 VAL C O 1
ATOM 778 N N . LYS A 1 95 ? -14.911 -12.857 -19.471 1.00 30.49 238 LYS C N 1
ATOM 779 C CA . LYS A 1 95 ? -15.490 -11.556 -19.147 1.00 34.20 238 LYS C CA 1
ATOM 780 C C . LYS A 1 95 ? -15.075 -11.182 -17.728 1.00 38.37 238 LYS C C 1
ATOM 781 O O . LYS A 1 95 ? -14.366 -11.928 -17.051 1.00 40.06 238 LYS C O 1
ATOM 787 N N . PHE A 1 96 ? -15.555 -10.037 -17.261 1.00 43.56 239 PHE C N 1
ATOM 788 C CA . PHE A 1 96 ? -15.114 -9.479 -15.990 1.00 50.32 239 PHE C CA 1
ATOM 789 C C . PHE A 1 96 ? -16.293 -9.068 -15.124 1.00 54.22 239 PHE C C 1
ATOM 790 O O . PHE A 1 96 ? -17.290 -8.540 -15.625 1.00 54.76 239 PHE C O 1
ATOM 798 N N . LYS A 1 97 ? -16.160 -9.314 -13.820 1.00 58.45 240 LYS C N 1
ATOM 799 C CA . LYS A 1 97 ? -17.156 -8.893 -12.848 1.00 68.93 240 LYS C CA 1
ATOM 800 C C . LYS A 1 97 ? -17.258 -7.369 -12.801 1.00 76.81 240 LYS C C 1
ATOM 801 O O . LYS A 1 97 ? -16.491 -6.636 -13.433 1.00 75.58 240 LYS C O 1
ATOM 807 N N . ASN A 1 103 ? -10.236 -2.044 -14.267 1.00 67.12 246 ASN C N 1
ATOM 808 C CA . ASN A 1 103 ? -9.733 -3.293 -14.831 1.00 59.33 246 ASN C CA 1
ATOM 809 C C . ASN A 1 103 ? -8.346 -3.058 -15.411 1.00 52.65 246 ASN C C 1
ATOM 810 O O . ASN A 1 103 ? -8.194 -2.227 -16.331 1.00 53.97 246 ASN C O 1
ATOM 815 N N . PRO A 1 104 ? -7.318 -3.755 -14.922 1.00 56.06 247 PRO C N 1
ATOM 816 C CA . PRO A 1 104 ? -5.987 -3.633 -15.539 1.00 53.88 247 PRO C CA 1
ATOM 817 C C . PRO A 1 104 ? -5.957 -4.023 -17.009 1.00 52.70 247 PRO C C 1
ATOM 818 O O . PRO A 1 104 ? -5.153 -3.467 -17.770 1.00 52.19 247 PRO C O 1
ATOM 822 N N . LEU A 1 105 ? -6.813 -4.954 -17.437 1.00 45.56 248 LEU C N 1
ATOM 823 C CA . LEU A 1 105 ? -6.825 -5.434 -18.813 1.00 42.49 248 LEU C CA 1
ATOM 824 C C . LEU A 1 105 ? -7.830 -4.693 -19.700 1.00 41.87 248 LEU C C 1
ATOM 825 O O . LEU A 1 105 ? -8.153 -5.182 -20.788 1.00 37.73 248 LEU C O 1
ATOM 830 N N . SER A 1 106 ? -8.299 -3.512 -19.278 1.00 43.30 249 SER C N 1
ATOM 831 C CA . SER A 1 106 ? -9.375 -2.827 -19.998 1.00 44.10 249 SER C CA 1
ATOM 832 C C . SER A 1 106 ? -9.005 -2.497 -21.445 1.00 43.55 249 SER C C 1
ATOM 833 O O . SER A 1 106 ? -9.891 -2.428 -22.305 1.00 42.16 249 SER C O 1
ATOM 836 N N . HIS A 1 107 ? -7.715 -2.291 -21.738 1.00 42.38 250 HIS C N 1
ATOM 837 C CA . HIS A 1 107 ? -7.275 -2.020 -23.105 1.00 39.72 250 HIS C CA 1
ATOM 838 C C . HIS A 1 107 ? -7.439 -3.219 -24.040 1.00 39.76 250 HIS C C 1
ATOM 839 O O . HIS A 1 107 ? -7.378 -3.040 -25.261 1.00 37.89 250 HIS C O 1
ATOM 846 N N . PHE A 1 108 ? -7.652 -4.422 -23.510 1.00 34.05 251 PHE C N 1
ATOM 847 C CA . PHE A 1 108 ? -7.789 -5.623 -24.324 1.00 31.31 251 PHE C CA 1
ATOM 848 C C . PHE A 1 108 ? -9.228 -6.088 -24.493 1.00 33.32 251 PHE C C 1
ATOM 849 O O . PHE A 1 108 ? -9.441 -7.213 -24.953 1.00 31.03 251 PHE C O 1
ATOM 857 N N . LEU A 1 109 ? -10.205 -5.273 -24.121 1.00 33.32 252 LEU C N 1
ATOM 858 C CA . LEU A 1 109 ? -11.600 -5.673 -24.229 1.00 38.06 252 LEU C CA 1
ATOM 859 C C . LEU A 1 109 ? -12.132 -5.423 -25.632 1.00 39.81 252 LEU C C 1
ATOM 860 O O . LEU A 1 109 ? -11.801 -4.421 -26.274 1.00 37.41 252 LEU C O 1
ATOM 865 N N . GLU A 1 110 ? -12.959 -6.351 -26.102 1.00 38.33 253 GLU C N 1
ATOM 866 C CA . GLU A 1 110 ? -13.800 -6.177 -27.285 1.00 42.31 253 GLU C CA 1
ATOM 867 C C . GLU A 1 110 ? -15.224 -6.249 -26.753 1.00 39.60 253 GLU C C 1
ATOM 868 O O . GLU A 1 110 ? -15.775 -7.337 -26.574 1.00 40.80 253 GLU C O 1
ATOM 874 N N . GLY A 1 111 ? -15.793 -5.090 -26.450 1.00 40.52 254 GLY C N 1
ATOM 875 C CA . GLY A 1 111 ? -17.062 -5.032 -25.750 1.00 42.97 254 GLY C CA 1
ATOM 876 C C . GLY A 1 111 ? -16.850 -5.439 -24.308 1.00 39.94 254 GLY C C 1
ATOM 877 O O . GLY A 1 111 ? -16.065 -4.808 -23.593 1.00 40.55 254 GLY C O 1
ATOM 878 N N . GLU A 1 112 ? -17.510 -6.510 -23.873 1.00 34.68 255 GLU C N 1
ATOM 879 C CA . GLU A 1 112 ? -17.302 -7.047 -22.538 1.00 34.00 255 GLU C CA 1
ATOM 880 C C . GLU A 1 112 ? -16.415 -8.292 -22.536 1.00 33.13 255 GLU C C 1
ATOM 881 O O . GLU A 1 112 ? -16.178 -8.867 -21.472 1.00 31.54 255 GLU C O 1
ATOM 887 N N . VAL A 1 113 ? -15.900 -8.696 -23.694 1.00 33.06 256 VAL C N 1
ATOM 888 C CA . VAL A 1 113 ? -15.160 -9.941 -23.859 1.00 30.28 256 VAL C CA 1
ATOM 889 C C . VAL A 1 113 ? -13.666 -9.630 -23.927 1.00 31.12 256 VAL C C 1
ATOM 890 O O . VAL A 1 113 ? -13.246 -8.745 -24.685 1.00 31.23 256 VAL C O 1
ATOM 894 N N . LEU A 1 114 ? -12.863 -10.363 -23.152 1.00 26.95 257 LEU C N 1
ATOM 895 C CA . LEU A 1 114 ? -11.411 -10.199 -23.221 1.00 26.77 257 LEU C CA 1
ATOM 896 C C . LEU A 1 114 ? -10.916 -10.734 -24.560 1.00 29.91 257 LEU C C 1
ATOM 897 O O . LEU A 1 114 ? -11.147 -11.901 -24.897 1.00 27.38 257 LEU C O 1
ATOM 902 N N . SER A 1 115 ? -10.230 -9.894 -25.325 1.00 29.84 258 SER C N 1
ATOM 903 C CA . SER A 1 115 ? -9.718 -10.308 -26.626 1.00 27.21 258 SER C CA 1
ATOM 904 C C . SER A 1 115 ? -8.355 -10.960 -26.442 1.00 28.80 258 SER C C 1
ATOM 905 O O . SER A 1 115 ? -7.376 -10.283 -26.108 1.00 25.64 258 SER C O 1
ATOM 908 N N . ALA A 1 116 ? -8.279 -12.269 -26.690 1.00 23.58 259 ALA C N 1
ATOM 909 C CA . ALA A 1 116 ? -6.974 -12.914 -26.728 1.00 24.13 259 ALA C CA 1
ATOM 910 C C . ALA A 1 116 ? -6.096 -12.310 -27.819 1.00 25.86 259 ALA C C 1
ATOM 911 O O . ALA A 1 116 ? -4.884 -12.136 -27.627 1.00 27.09 259 ALA C O 1
ATOM 913 N N . THR A 1 117 ? -6.687 -11.983 -28.973 1.00 25.17 260 THR C N 1
ATOM 914 C CA . THR A 1 117 ? -5.912 -11.393 -30.066 1.00 28.15 260 THR C CA 1
ATOM 915 C C . THR A 1 117 ? -5.215 -10.111 -29.619 1.00 28.95 260 THR C C 1
ATOM 916 O O . THR A 1 117 ? -4.004 -9.940 -29.835 1.00 26.08 260 THR C O 1
ATOM 920 N N . LYS A 1 118 ? -5.966 -9.193 -28.996 1.00 25.76 261 LYS C N 1
ATOM 921 C CA . LYS A 1 118 ? -5.366 -7.925 -28.578 1.00 25.95 261 LYS C CA 1
ATOM 922 C C . LYS A 1 118 ? -4.333 -8.140 -27.478 1.00 26.43 261 LYS C C 1
ATOM 923 O O . LYS A 1 118 ? -3.256 -7.533 -27.497 1.00 25.82 261 LYS C O 1
ATOM 929 N N . MET A 1 119 ? -4.653 -8.989 -26.505 1.00 23.70 262 MET C N 1
ATOM 930 C CA . MET A 1 119 ? -3.739 -9.229 -25.401 1.00 22.65 262 MET C CA 1
ATOM 931 C C . MET A 1 119 ? -2.456 -9.894 -25.885 1.00 24.48 262 MET C C 1
ATOM 932 O O . MET A 1 119 ? -1.357 -9.506 -25.471 1.00 22.59 262 MET C O 1
ATOM 937 N N . LEU A 1 120 ? -2.575 -10.886 -26.776 1.00 22.41 263 LEU C N 1
ATOM 938 C CA . LEU A 1 120 ? -1.391 -11.575 -27.296 1.00 23.19 263 LEU C CA 1
ATOM 939 C C . LEU A 1 120 ? -0.549 -10.657 -28.170 1.00 26.05 263 LEU C C 1
ATOM 940 O O . LEU A 1 120 ? 0.677 -10.797 -28.214 1.00 23.99 263 LEU C O 1
ATOM 945 N N . SER A 1 121 ? -1.195 -9.747 -28.896 1.00 24.81 264 SER C N 1
ATOM 946 C CA . SER A 1 121 ? -0.458 -8.811 -29.732 1.00 25.90 264 SER C CA 1
ATOM 947 C C . SER A 1 121 ? 0.455 -7.937 -28.886 1.00 27.60 264 SER C C 1
ATOM 948 O O . SER A 1 121 ? 1.611 -7.692 -29.257 1.00 24.93 264 SER C O 1
ATOM 951 N N . LYS A 1 122 ? -0.046 -7.476 -27.733 1.00 24.05 265 LYS C N 1
ATOM 952 C CA . LYS A 1 122 ? 0.752 -6.611 -26.866 1.00 26.25 265 LYS C CA 1
ATOM 953 C C . LYS A 1 122 ? 1.835 -7.411 -26.151 1.00 25.42 265 LYS C C 1
ATOM 954 O O . LYS A 1 122 ? 2.969 -6.938 -25.994 1.00 25.11 265 LYS C O 1
ATOM 960 N N . PHE A 1 123 ? 1.495 -8.633 -25.730 1.00 22.23 266 PHE C N 1
ATOM 961 C CA . PHE A 1 123 ? 2.469 -9.577 -25.184 1.00 23.60 266 PHE C CA 1
ATOM 962 C C . PHE A 1 123 ? 3.632 -9.785 -26.146 1.00 23.39 266 PHE C C 1
ATOM 963 O O . PHE A 1 123 ? 4.805 -9.675 -25.765 1.00 22.28 266 PHE C O 1
ATOM 971 N N . ARG A 1 124 ? 3.320 -10.061 -27.411 1.00 21.73 267 ARG C N 1
ATOM 972 C CA . ARG A 1 124 ? 4.362 -10.288 -28.405 1.00 22.27 267 ARG C CA 1
ATOM 973 C C . ARG A 1 124 ? 5.196 -9.028 -28.626 1.00 23.59 267 ARG C C 1
ATOM 974 O O . ARG A 1 124 ? 6.428 -9.096 -28.694 1.00 22.87 267 ARG C O 1
ATOM 982 N N . LYS A 1 125 ? 4.540 -7.869 -28.742 1.00 21.98 268 LYS C N 1
ATOM 983 C CA . LYS A 1 125 ? 5.270 -6.611 -28.950 1.00 24.99 268 LYS C CA 1
ATOM 984 C C . LYS A 1 125 ? 6.287 -6.371 -27.842 1.00 26.13 268 LYS C C 1
ATOM 985 O O . LYS A 1 125 ? 7.448 -6.034 -28.116 1.00 24.29 268 LYS C O 1
ATOM 991 N N . ILE A 1 126 ? 5.887 -6.589 -26.589 1.00 22.60 269 ILE C N 1
ATOM 992 C CA . ILE A 1 126 ? 6.782 -6.359 -25.454 1.00 22.01 269 ILE C CA 1
ATOM 993 C C . ILE A 1 126 ? 7.888 -7.406 -25.397 1.00 23.85 269 ILE C C 1
ATOM 994 O O . ILE A 1 126 ? 9.051 -7.086 -25.116 1.00 23.26 269 ILE C O 1
ATOM 999 N N . ILE A 1 127 ? 7.546 -8.674 -25.625 1.00 20.68 270 ILE C N 1
ATOM 1000 C CA . ILE A 1 127 ? 8.593 -9.695 -25.649 1.00 21.80 270 ILE C CA 1
ATOM 1001 C C . ILE A 1 127 ? 9.644 -9.348 -26.699 1.00 21.94 270 ILE C C 1
ATOM 1002 O O . ILE A 1 127 ? 10.848 -9.460 -26.449 1.00 22.72 270 ILE C O 1
ATOM 1007 N N . LYS A 1 128 ? 9.214 -8.920 -27.885 1.00 21.82 271 LYS C N 1
ATOM 1008 C CA . LYS A 1 128 ? 10.181 -8.621 -28.937 1.00 23.98 271 LYS C CA 1
ATOM 1009 C C . LYS A 1 128 ? 11.098 -7.463 -28.543 1.00 26.59 271 LYS C C 1
ATOM 1010 O O . LYS A 1 128 ? 12.298 -7.488 -28.837 1.00 25.84 271 LYS C O 1
ATOM 1016 N N . GLU A 1 129 ? 10.554 -6.433 -27.884 1.00 23.67 272 GLU C N 1
ATOM 1017 C CA . GLU A 1 129 ? 11.398 -5.318 -27.449 1.00 24.27 272 GLU C CA 1
ATOM 1018 C C . GLU A 1 129 ? 12.430 -5.767 -26.420 1.00 23.68 272 GLU C C 1
ATOM 1019 O O . GLU A 1 129 ? 13.604 -5.361 -26.475 1.00 24.33 272 GLU C O 1
ATOM 1025 N N . GLU A 1 130 ? 11.998 -6.550 -25.437 1.00 22.85 273 GLU C N 1
ATOM 1026 C CA . GLU A 1 130 ? 12.874 -6.918 -24.334 1.00 23.38 273 GLU C CA 1
ATOM 1027 C C . GLU A 1 130 ? 13.896 -7.976 -24.750 1.00 23.84 273 GLU C C 1
ATOM 1028 O O . GLU A 1 130 ? 15.040 -7.936 -24.275 1.00 23.92 273 GLU C O 1
ATOM 1034 N N . VAL A 1 131 ? 13.529 -8.883 -25.659 1.00 21.96 274 VAL C N 1
ATOM 1035 C CA . VAL A 1 131 ? 14.493 -9.883 -26.141 1.00 23.39 274 VAL C CA 1
ATOM 1036 C C . VAL A 1 131 ? 15.649 -9.212 -26.862 1.00 26.68 274 VAL C C 1
ATOM 1037 O O . VAL A 1 131 ? 16.796 -9.680 -26.803 1.00 25.48 274 VAL C O 1
ATOM 1041 N N . LYS A 1 132 ? 15.388 -8.082 -27.516 1.00 23.73 275 LYS C N 1
ATOM 1042 C CA . LYS A 1 132 ? 16.448 -7.370 -28.219 1.00 26.71 275 LYS C CA 1
ATOM 1043 C C . LYS A 1 132 ? 17.485 -6.794 -27.268 1.00 28.34 275 LYS C C 1
ATOM 1044 O O . LYS A 1 132 ? 18.590 -6.455 -27.711 1.00 30.02 275 LYS C O 1
ATOM 1050 N N . GLU A 1 133 ? 17.165 -6.686 -25.980 1.00 27.62 276 GLU C N 1
ATOM 1051 C CA . GLU A 1 133 ? 18.086 -6.167 -24.977 1.00 30.23 276 GLU C CA 1
ATOM 1052 C C . GLU A 1 133 ? 18.916 -7.258 -24.316 1.00 28.80 276 GLU C C 1
ATOM 1053 O O . GLU A 1 133 ? 19.789 -6.940 -23.503 1.00 33.33 276 GLU C O 1
ATOM 1059 N N . ILE A 1 134 ? 18.658 -8.525 -24.632 1.00 26.96 277 ILE C N 1
ATOM 1060 C CA . ILE A 1 134 ? 19.468 -9.620 -24.116 1.00 30.53 277 ILE C CA 1
ATOM 1061 C C . ILE A 1 134 ? 20.683 -9.724 -25.036 1.00 35.35 277 ILE C C 1
ATOM 1062 O O . ILE A 1 134 ? 20.561 -10.099 -26.203 1.00 36.22 277 ILE C O 1
ATOM 1067 N N . LYS A 1 135 ? 21.842 -9.327 -24.525 1.00 35.55 278 LYS C N 1
ATOM 1068 C CA . LYS A 1 135 ? 23.019 -9.112 -25.353 1.00 32.20 278 LYS C CA 1
ATOM 1069 C C . LYS A 1 135 ? 23.995 -10.275 -25.320 1.00 35.26 278 LYS C C 1
ATOM 1070 O O . LYS A 1 135 ? 24.809 -10.406 -26.243 1.00 33.84 278 LYS C O 1
ATOM 1076 N N . ASP A 1 136 ? 23.967 -11.080 -24.263 1.00 32.95 279 ASP C N 1
ATOM 1077 C CA . ASP A 1 136 ? 24.996 -12.086 -24.039 1.00 33.97 279 ASP C CA 1
ATOM 1078 C C . ASP A 1 136 ? 24.521 -13.502 -24.324 1.00 38.96 279 ASP C C 1
ATOM 1079 O O . ASP A 1 136 ? 25.255 -14.459 -24.052 1.00 36.62 279 ASP C O 1
ATOM 1084 N N . ILE A 1 137 ? 23.321 -13.650 -24.874 1.00 31.85 280 ILE C N 1
ATOM 1085 C CA . ILE A 1 137 ? 22.839 -14.903 -25.442 1.00 32.68 280 ILE C CA 1
ATOM 1086 C C . ILE A 1 137 ? 22.333 -14.588 -26.841 1.00 31.29 280 ILE C C 1
ATOM 1087 O O . ILE A 1 137 ? 21.772 -13.513 -27.076 1.00 32.23 280 ILE C O 1
ATOM 1092 N N . ASP A 1 138 ? 22.541 -15.512 -27.770 1.00 28.84 281 ASP C N 1
ATOM 1093 C CA . ASP A 1 138 ? 22.073 -15.349 -29.143 1.00 30.91 281 ASP C CA 1
ATOM 1094 C C . ASP A 1 138 ? 20.612 -15.774 -29.195 1.00 28.06 281 ASP C C 1
ATOM 1095 O O . ASP A 1 138 ? 20.304 -16.966 -29.272 1.00 28.44 281 ASP C O 1
ATOM 1100 N N . VAL A 1 139 ? 19.691 -14.812 -29.138 1.00 25.66 282 VAL C N 1
ATOM 1101 C CA . VAL A 1 139 ? 18.268 -15.148 -29.115 1.00 28.28 282 VAL C CA 1
ATOM 1102 C C . VAL A 1 139 ? 17.508 -14.102 -29.921 1.00 29.60 282 VAL C C 1
ATOM 1103 O O . VAL A 1 139 ? 17.847 -12.910 -29.897 1.00 27.60 282 VAL C O 1
ATOM 1107 N N . SER A 1 140 ? 16.497 -14.558 -30.662 1.00 24.99 283 SER C N 1
ATOM 1108 C CA . SER A 1 140 ? 15.628 -13.686 -31.439 1.00 25.97 283 SER C CA 1
ATOM 1109 C C . SER A 1 140 ? 14.201 -14.210 -31.328 1.00 26.30 283 SER C C 1
ATOM 1110 O O . SER A 1 140 ? 13.960 -15.300 -30.812 1.00 24.97 283 SER C O 1
ATOM 1113 N N . VAL A 1 141 ? 13.245 -13.432 -31.827 1.00 24.00 284 VAL C N 1
ATOM 1114 C CA . VAL A 1 141 ? 11.841 -13.836 -31.835 1.00 24.87 284 VAL C CA 1
ATOM 1115 C C . VAL A 1 141 ? 11.462 -14.248 -33.251 1.00 28.20 284 VAL C C 1
ATOM 1116 O O . VAL A 1 141 ? 11.662 -13.486 -34.205 1.00 27.52 284 VAL C O 1
ATOM 1120 N N . GLU A 1 142 ? 10.924 -15.458 -33.378 1.00 27.86 285 GLU C N 1
ATOM 1121 C CA . GLU A 1 142 ? 10.457 -15.959 -34.664 1.00 29.27 285 GLU C CA 1
ATOM 1122 C C . GLU A 1 142 ? 9.292 -15.117 -35.172 1.00 30.63 285 GLU C C 1
ATOM 1123 O O . GLU A 1 142 ? 8.389 -14.764 -34.411 1.00 29.15 285 GLU C O 1
ATOM 1129 N N . LYS A 1 143 ? 9.333 -14.783 -36.467 1.00 31.05 286 LYS C N 1
ATOM 1130 C CA . LYS A 1 143 ? 8.222 -14.097 -37.128 1.00 34.15 286 LYS C CA 1
ATOM 1131 C C . LYS A 1 143 ? 6.894 -14.779 -36.817 1.00 34.63 286 LYS C C 1
ATOM 1132 O O . LYS A 1 143 ? 6.799 -16.007 -36.813 1.00 36.23 286 LYS C O 1
ATOM 1138 N N . GLU A 1 144 ? 5.870 -13.966 -36.546 1.00 36.21 287 GLU C N 1
ATOM 1139 C CA . GLU A 1 144 ? 4.569 -14.489 -36.149 1.00 36.77 287 GLU C CA 1
ATOM 1140 C C . GLU A 1 144 ? 3.991 -15.367 -37.251 1.00 39.63 287 GLU C C 1
ATOM 1141 O O . GLU A 1 144 ? 4.067 -15.032 -38.437 1.00 41.08 287 GLU C O 1
ATOM 1147 N N . LYS A 1 145 ? 3.421 -16.502 -36.851 1.00 39.43 288 LYS C N 1
ATOM 1148 C CA . LYS A 1 145 ? 2.704 -17.393 -37.751 1.00 46.04 288 LYS C CA 1
ATOM 1149 C C . LYS A 1 145 ? 1.212 -17.270 -37.504 1.00 48.25 288 LYS C C 1
ATOM 1150 O O . LYS A 1 145 ? 0.777 -17.384 -36.351 1.00 44.36 288 LYS C O 1
ATOM 1156 N N . PRO A 1 146 ? 0.399 -17.060 -38.539 1.00 54.94 289 PRO C N 1
ATOM 1157 C CA . PRO A 1 146 ? -1.042 -16.959 -38.312 1.00 54.70 289 PRO C CA 1
ATOM 1158 C C . PRO A 1 146 ? -1.620 -18.292 -37.853 1.00 54.65 289 PRO C C 1
ATOM 1159 O O . PRO A 1 146 ? -1.272 -19.362 -38.365 1.00 54.05 289 PRO C O 1
ATOM 1163 N N . GLY A 1 147 ? -2.479 -18.219 -36.839 1.00 49.44 290 GLY C N 1
ATOM 1164 C CA . GLY A 1 147 ? -3.009 -19.397 -36.198 1.00 47.18 290 GLY C CA 1
ATOM 1165 C C . GLY A 1 147 ? -2.148 -19.977 -35.094 1.00 45.12 290 GLY C C 1
ATOM 1166 O O . GLY A 1 147 ? -2.559 -20.962 -34.470 1.00 43.93 290 GLY C O 1
ATOM 1167 N N . SER A 1 148 ? -0.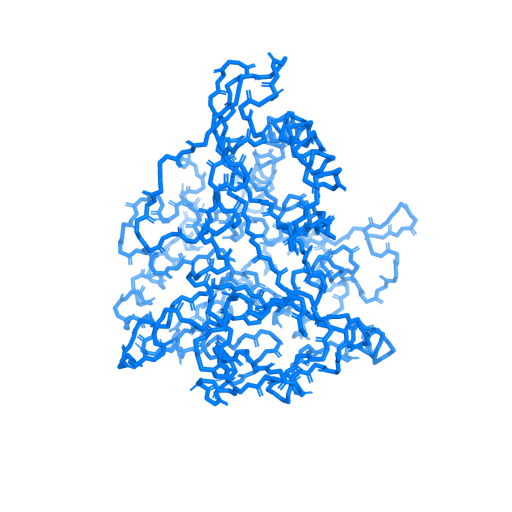972 -19.405 -34.827 1.00 42.89 291 SER C N 1
ATOM 1168 C CA . SER A 1 148 ? -0.097 -19.896 -33.765 1.00 38.58 291 SER C CA 1
ATOM 1169 C C . SER A 1 148 ? 0.005 -18.844 -32.671 1.00 33.37 291 SER C C 1
ATOM 1170 O O . SER A 1 148 ? 0.697 -17.828 -32.863 1.00 34.66 291 SER C O 1
ATOM 1173 N N . PRO A 1 149 ? -0.635 -19.039 -31.512 1.00 32.09 292 PRO C N 1
ATOM 1174 C CA . PRO A 1 149 ? -0.602 -17.997 -30.466 1.00 28.51 292 PRO C CA 1
ATOM 1175 C C . PRO A 1 149 ? 0.701 -17.944 -29.689 1.00 28.09 292 PRO C C 1
ATOM 1176 O O . PRO A 1 149 ? 0.944 -16.954 -28.981 1.00 25.63 292 PRO C O 1
ATOM 1180 N N . ALA A 1 150 ? 1.538 -18.971 -29.778 1.00 26.21 293 ALA C N 1
ATOM 1181 C CA . ALA A 1 150 ? 2.802 -18.933 -29.065 1.00 26.79 293 ALA C CA 1
ATOM 1182 C C . ALA A 1 150 ? 3.678 -17.825 -29.624 1.00 23.64 293 ALA C C 1
ATOM 1183 O O . ALA A 1 150 ? 3.656 -17.535 -30.822 1.00 26.32 293 ALA C O 1
ATOM 1185 N N . VAL A 1 151 ? 4.449 -17.203 -28.743 1.00 23.78 294 VAL C N 1
ATOM 1186 C CA . VAL A 1 151 ? 5.545 -16.324 -29.144 1.00 20.20 294 VAL C CA 1
ATOM 1187 C C . VAL A 1 151 ? 6.806 -17.172 -29.068 1.00 21.61 294 VAL C C 1
ATOM 1188 O O . VAL A 1 151 ? 7.207 -17.596 -27.982 1.00 23.12 294 VAL C O 1
ATOM 1192 N N . THR A 1 152 ? 7.428 -17.441 -30.208 1.00 20.95 295 THR C N 1
ATOM 1193 C CA . THR A 1 152 ? 8.515 -18.411 -30.275 1.00 21.66 295 THR C CA 1
ATOM 1194 C C . THR A 1 152 ? 9.865 -17.703 -30.244 1.00 24.23 295 THR C C 1
ATOM 1195 O O . THR A 1 152 ? 10.139 -16.843 -31.087 1.00 24.18 295 THR C O 1
ATOM 1199 N N . LEU A 1 153 ? 10.695 -18.067 -29.265 1.00 20.62 296 LEU C N 1
ATOM 1200 C CA . LEU A 1 153 ? 12.092 -17.641 -29.213 1.00 19.20 296 LEU C CA 1
ATOM 1201 C C . LEU A 1 153 ? 12.959 -18.614 -30.004 1.00 22.68 296 LEU C C 1
ATOM 1202 O O . LEU A 1 153 ? 12.732 -19.826 -29.961 1.00 22.99 296 LEU C O 1
ATOM 1207 N N . LEU A 1 154 ? 13.955 -18.082 -30.706 1.00 23.14 297 LEU C N 1
ATOM 1208 C CA . LEU A 1 154 ? 14.961 -18.878 -31.402 1.00 25.39 297 LEU C CA 1
ATOM 1209 C C . LEU A 1 154 ? 16.293 -18.612 -30.716 1.00 25.50 297 LEU C C 1
ATOM 1210 O O . LEU A 1 154 ? 16.816 -17.496 -30.796 1.00 25.13 297 LEU C O 1
ATOM 1215 N N . ILE A 1 155 ? 16.821 -19.619 -30.011 1.00 24.53 298 ILE C N 1
ATOM 1216 C CA . ILE A 1 155 ? 18.102 -19.517 -29.313 1.00 25.86 298 ILE C CA 1
ATOM 1217 C C . ILE A 1 155 ? 19.139 -20.258 -30.136 1.00 29.85 298 ILE C C 1
ATOM 1218 O O . ILE A 1 155 ? 18.867 -21.358 -30.626 1.00 28.22 298 ILE C O 1
ATOM 1223 N N . ARG A 1 156 ? 20.324 -19.668 -30.302 1.00 26.42 299 ARG C N 1
ATOM 1224 C CA . ARG A 1 156 ? 21.421 -20.328 -31.006 1.00 30.41 299 ARG C CA 1
ATOM 1225 C C . ARG A 1 156 ? 22.565 -20.540 -30.025 1.00 34.03 299 ARG C C 1
ATOM 1226 O O . ARG A 1 156 ? 23.132 -19.572 -29.508 1.00 30.91 299 ARG C O 1
ATOM 1234 N N . ASN A 1 157 ? 22.932 -21.810 -29.797 1.00 34.26 300 ASN C N 1
ATOM 1235 C CA . ASN A 1 157 ? 23.800 -22.145 -28.674 1.00 34.63 300 ASN C CA 1
ATOM 1236 C C . ASN A 1 157 ? 25.072 -22.959 -28.974 1.00 37.83 300 ASN C C 1
ATOM 1237 O O . ASN A 1 157 ? 25.733 -23.380 -28.018 1.00 37.16 300 ASN C O 1
ATOM 1242 N N . PRO A 1 158 ? 25.526 -23.154 -30.231 1.00 34.22 301 PRO C N 1
ATOM 1243 C CA . PRO A 1 158 ? 25.214 -22.515 -31.522 1.00 35.88 301 PRO C CA 1
ATOM 1244 C C . PRO A 1 158 ? 24.054 -23.160 -32.271 1.00 34.55 301 PRO C C 1
ATOM 1245 O O . PRO A 1 158 ? 23.505 -22.561 -33.192 1.00 37.46 301 PRO C O 1
ATOM 1249 N N . GLU A 1 159 ? 23.659 -24.373 -31.904 1.00 33.59 302 GLU C N 1
ATOM 1250 C CA . GLU A 1 159 ? 22.542 -25.027 -32.562 1.00 32.29 302 GLU C CA 1
ATOM 1251 C C . GLU A 1 159 ? 21.227 -24.387 -32.129 1.00 32.40 302 GLU C C 1
ATOM 1252 O O . GLU A 1 159 ? 21.116 -23.841 -31.029 1.00 33.18 302 GLU C O 1
ATOM 1258 N N . GLU A 1 160 ? 20.231 -24.443 -33.012 1.00 31.37 303 GLU C N 1
ATOM 1259 C CA . GLU A 1 160 ? 18.994 -23.700 -32.780 1.00 32.65 303 GLU C CA 1
ATOM 1260 C C . GLU A 1 160 ? 18.075 -24.480 -31.853 1.00 32.71 303 GLU C C 1
ATOM 1261 O O . GLU A 1 160 ? 17.860 -25.683 -32.039 1.00 30.23 303 GLU C O 1
ATOM 1267 N N . ILE A 1 161 ? 17.550 -23.793 -30.841 1.00 26.51 304 ILE C N 1
ATOM 1268 C CA . ILE A 1 161 ? 16.510 -24.319 -29.969 1.00 23.27 304 ILE C CA 1
ATOM 1269 C C . ILE A 1 161 ? 15.327 -23.381 -30.095 1.00 26.71 304 ILE C C 1
ATOM 1270 O O . ILE A 1 161 ? 15.498 -22.167 -29.954 1.00 23.37 304 ILE C O 1
ATOM 1275 N N . SER A 1 162 ? 14.145 -23.922 -30.373 1.00 22.05 305 SER C N 1
ATOM 1276 C CA . SER A 1 162 ? 12.928 -23.115 -30.390 1.00 24.27 305 SER C CA 1
ATOM 1277 C C . SER A 1 162 ? 12.213 -23.238 -29.054 1.00 24.69 305 SER C C 1
ATOM 1278 O O . SER A 1 162 ? 12.106 -24.328 -28.493 1.00 24.59 305 SER C O 1
ATOM 1281 N N . VAL A 1 163 ? 11.704 -22.117 -28.546 1.00 20.99 306 VAL C N 1
ATOM 1282 C CA . VAL A 1 163 ? 10.986 -22.104 -27.275 1.00 21.59 306 VAL C CA 1
ATOM 1283 C C . VAL A 1 163 ? 9.653 -21.406 -27.510 1.00 24.01 306 VAL C C 1
ATOM 1284 O O . VAL A 1 163 ? 9.624 -20.193 -27.730 1.00 21.25 306 VAL C O 1
ATOM 1288 N N . ASP A 1 164 ? 8.557 -22.151 -27.440 1.00 21.19 307 ASP C N 1
ATOM 1289 C CA . ASP A 1 164 ? 7.220 -21.581 -27.559 1.00 21.31 307 ASP C CA 1
ATOM 1290 C C . ASP A 1 164 ? 6.769 -21.048 -26.204 1.00 23.78 307 ASP C C 1
ATOM 1291 O O . ASP A 1 164 ? 6.587 -21.822 -25.258 1.00 23.22 307 ASP C O 1
ATOM 1296 N N . ILE A 1 165 ? 6.539 -19.740 -26.119 1.00 21.13 308 ILE C N 1
ATOM 1297 C CA . ILE A 1 165 ? 6.075 -19.116 -24.888 1.00 18.71 308 ILE C CA 1
ATOM 1298 C C . ILE A 1 165 ? 4.564 -18.981 -24.978 1.00 20.60 308 ILE C C 1
ATOM 1299 O O . ILE A 1 165 ? 4.050 -18.285 -25.863 1.00 20.97 308 ILE C O 1
ATOM 1304 N N . ILE A 1 166 ? 3.863 -19.627 -24.052 1.00 20.82 309 ILE C N 1
ATOM 1305 C CA . ILE A 1 166 ? 2.406 -19.664 -24.005 1.00 21.55 309 ILE C CA 1
ATOM 1306 C C . ILE A 1 166 ? 1.948 -18.763 -22.868 1.00 21.80 309 ILE C C 1
ATOM 1307 O O . ILE A 1 166 ? 2.332 -18.970 -21.712 1.00 21.96 309 ILE C O 1
ATOM 1312 N N . LEU A 1 167 ? 1.121 -17.772 -23.182 1.00 20.86 310 LEU C N 1
ATOM 1313 C CA . LEU A 1 167 ? 0.522 -16.960 -22.137 1.00 23.81 310 LEU C CA 1
ATOM 1314 C C . LEU A 1 167 ? -0.675 -17.703 -21.562 1.00 22.50 310 LEU C C 1
ATOM 1315 O O . LEU A 1 167 ? -1.526 -18.193 -22.307 1.00 27.11 310 LEU C O 1
ATOM 1320 N N . ALA A 1 168 ? -0.717 -17.829 -20.244 1.00 19.44 311 ALA C N 1
ATOM 1321 C CA . ALA A 1 168 ? -1.839 -18.461 -19.560 1.00 23.40 311 ALA C CA 1
ATOM 1322 C C . ALA A 1 168 ? -2.391 -17.503 -18.518 1.00 23.59 311 ALA C C 1
ATOM 1323 O O . ALA A 1 168 ? -1.629 -16.951 -17.718 1.00 25.40 311 ALA C O 1
ATOM 1325 N N . LEU A 1 169 ? -3.706 -17.306 -18.515 1.00 19.47 312 LEU C N 1
ATOM 1326 C CA . LEU A 1 169 ? -4.326 -16.557 -17.436 1.00 20.07 312 LEU C CA 1
ATOM 1327 C C . LEU A 1 169 ? -4.512 -17.449 -16.222 1.00 22.42 312 LEU C C 1
ATOM 1328 O O . LEU A 1 169 ? -4.882 -18.616 -16.349 1.00 22.20 312 LEU C O 1
ATOM 1333 N N . GLU A 1 170 ? -4.296 -16.893 -15.039 1.00 21.86 313 GLU C N 1
ATOM 1334 C CA . GLU A 1 170 ? -4.500 -17.625 -13.793 1.00 22.23 313 GLU C CA 1
ATOM 1335 C C . GLU A 1 170 ? -5.719 -17.073 -13.072 1.00 23.44 313 GLU C C 1
ATOM 1336 O O . GLU A 1 170 ? -5.797 -15.871 -12.822 1.00 26.44 313 GLU C O 1
ATOM 1342 N N . SER A 1 171 ? -6.651 -17.953 -12.711 1.00 22.69 314 SER C N 1
ATOM 1343 C CA . SER A 1 171 ? -7.810 -17.579 -11.910 1.00 28.37 314 SER C CA 1
ATOM 1344 C C . SER A 1 171 ? -7.769 -18.326 -10.589 1.00 29.59 314 SER C C 1
ATOM 1345 O O . SER A 1 171 ? -7.633 -19.552 -10.571 1.00 25.24 314 SER C O 1
ATOM 1348 N N . LYS A 1 172 ? -7.909 -17.592 -9.490 1.00 30.21 315 LYS C N 1
ATOM 1349 C CA . LYS A 1 172 ? -7.978 -18.207 -8.174 1.00 33.07 315 LYS C CA 1
ATOM 1350 C C . LYS A 1 172 ? -9.411 -18.512 -7.746 1.00 35.11 315 LYS C C 1
ATOM 1351 O O . LYS A 1 172 ? -9.629 -18.940 -6.609 1.00 39.36 315 LYS C O 1
ATOM 1357 N N . GLY A 1 173 ? -10.387 -18.324 -8.625 1.00 32.05 316 GLY C N 1
ATOM 1358 C CA . GLY A 1 173 ? -11.744 -18.712 -8.303 1.00 33.21 316 GLY C CA 1
ATOM 1359 C C . GLY A 1 173 ? -11.920 -20.223 -8.296 1.00 34.15 316 GLY C C 1
ATOM 1360 O O . GLY A 1 173 ? -11.029 -20.999 -8.652 1.00 30.95 316 GLY C O 1
ATOM 1361 N N . SER A 1 174 ? -13.106 -20.653 -7.878 1.00 30.18 317 SER C N 1
ATOM 1362 C CA . SER A 1 174 ? -13.403 -22.079 -7.907 1.00 30.62 317 SER C CA 1
ATOM 1363 C C . SER A 1 174 ? -13.424 -22.586 -9.350 1.00 28.70 317 SER C C 1
ATOM 1364 O O . SER A 1 174 ? -13.683 -21.837 -10.297 1.00 27.70 317 SER C O 1
ATOM 1367 N N . TRP A 1 175 ? -13.085 -23.862 -9.517 1.00 28.44 318 TRP C N 1
ATOM 1368 C CA . TRP A 1 175 ? -12.976 -24.427 -10.853 1.00 24.98 318 TRP C CA 1
ATOM 1369 C C . TRP A 1 175 ? -14.333 -24.395 -11.560 1.00 24.91 318 TRP C C 1
ATOM 1370 O O . TRP A 1 175 ? -15.379 -24.490 -10.915 1.00 26.00 318 TRP C O 1
ATOM 1381 N N . PRO A 1 176 ? -14.336 -24.281 -12.887 1.00 24.98 319 PRO C N 1
ATOM 1382 C CA . PRO A 1 176 ? -15.602 -24.220 -13.632 1.00 26.59 319 PRO C CA 1
ATOM 1383 C C . PRO A 1 176 ? -16.460 -25.465 -13.434 1.00 25.78 319 PRO C C 1
ATOM 1384 O O . PRO A 1 176 ? -15.955 -26.567 -13.210 1.00 24.58 319 PRO C O 1
ATOM 1388 N N . ILE A 1 177 ? -17.782 -25.280 -13.568 1.00 25.57 320 ILE C N 1
ATOM 1389 C CA . ILE A 1 177 ? -18.734 -26.356 -13.290 1.00 27.72 320 ILE C CA 1
ATOM 1390 C C . ILE A 1 177 ? -18.532 -27.533 -14.239 1.00 24.80 320 ILE C C 1
ATOM 1391 O O . ILE A 1 177 ? -18.861 -28.677 -13.906 1.00 24.87 320 ILE C O 1
ATOM 1396 N N . SER A 1 178 ? -17.979 -27.279 -15.424 1.00 24.45 321 SER C N 1
ATOM 1397 C CA . SER A 1 178 ? -17.686 -28.359 -16.358 1.00 26.55 321 SER C CA 1
ATOM 1398 C C . SER A 1 178 ? -16.697 -29.381 -15.794 1.00 23.71 321 SER C C 1
ATOM 1399 O O . SER A 1 178 ? -16.604 -30.483 -16.341 1.00 25.09 321 SER C O 1
ATOM 1402 N N . THR A 1 179 ? -15.942 -29.037 -14.746 1.00 22.83 322 THR C N 1
ATOM 1403 C CA . THR A 1 179 ? -14.971 -29.946 -14.135 1.00 22.76 322 THR C CA 1
ATOM 1404 C C . THR A 1 179 ? -15.530 -30.681 -12.925 1.00 23.76 322 THR C C 1
ATOM 1405 O O . THR A 1 179 ? -14.787 -31.419 -12.262 1.00 24.99 322 THR C O 1
ATOM 1409 N N . LYS A 1 180 ? -16.828 -30.522 -12.639 1.00 25.05 323 LYS C N 1
ATOM 1410 C CA . LYS A 1 180 ? -17.381 -30.999 -11.373 1.00 27.83 323 LYS C CA 1
ATOM 1411 C C . LYS A 1 180 ? -17.083 -32.476 -11.134 1.00 29.48 323 LYS C C 1
ATOM 1412 O O . LYS A 1 180 ? -16.707 -32.867 -10.022 1.00 31.07 323 LYS C O 1
ATOM 1418 N N . GLU A 1 181 ? -17.234 -33.311 -12.162 1.00 25.64 324 GLU C N 1
ATOM 1419 C CA . GLU A 1 181 ? -16.992 -34.746 -12.046 1.00 29.21 324 GLU C CA 1
ATOM 1420 C C . GLU A 1 181 ? -15.636 -35.161 -12.609 1.00 30.53 324 GLU C C 1
ATOM 1421 O O . GLU A 1 181 ? -15.362 -36.362 -12.7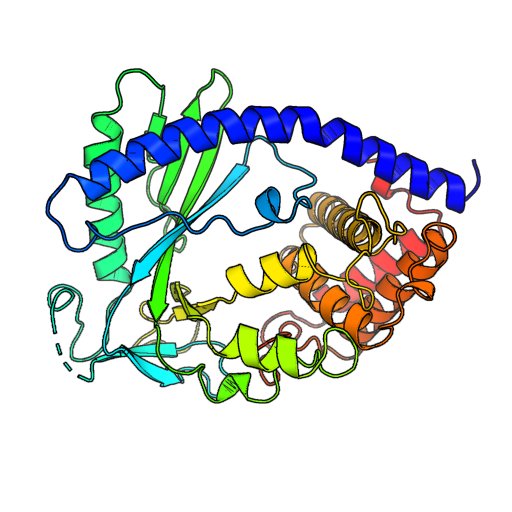40 1.00 30.64 324 GLU C O 1
ATOM 1427 N N . GLY A 1 182 ? -14.787 -34.198 -12.952 1.00 26.12 325 GLY C N 1
ATOM 1428 C CA . GLY A 1 182 ? -13.452 -34.487 -13.427 1.00 23.40 325 GLY C CA 1
ATOM 1429 C C . GLY A 1 182 ? -12.510 -34.848 -12.289 1.00 25.55 325 GLY C C 1
ATOM 1430 O O . GLY A 1 182 ? -12.867 -34.860 -11.115 1.00 27.10 325 GLY C O 1
ATOM 1431 N N . LEU A 1 183 ? -11.267 -35.131 -12.656 1.00 23.28 326 LEU C N 1
ATOM 1432 C CA . LEU A 1 183 ? -10.241 -35.536 -11.699 1.00 22.56 326 LEU C CA 1
ATOM 1433 C C . LEU A 1 183 ? -10.737 -36.678 -10.808 1.00 22.99 326 LEU C C 1
ATOM 1434 O O . LEU A 1 183 ? -10.772 -36.545 -9.579 1.00 22.22 326 LEU C O 1
ATOM 1439 N N . PRO A 1 184 ? -11.125 -37.824 -11.399 1.00 22.86 327 PRO C N 1
ATOM 1440 C CA . PRO A 1 184 ? -11.746 -38.926 -10.637 1.00 25.57 327 PRO C CA 1
ATOM 1441 C C . PRO A 1 184 ? -10.718 -39.784 -9.905 1.00 24.17 327 PRO C C 1
ATOM 1442 O O . PRO A 1 184 ? -10.603 -40.987 -10.135 1.00 25.42 327 PRO C O 1
ATOM 1446 N N . ILE A 1 185 ? -9.987 -39.157 -8.981 1.00 23.00 328 ILE C N 1
ATOM 1447 C CA . ILE A 1 185 ? -8.836 -39.776 -8.333 1.00 21.33 328 ILE C CA 1
ATOM 1448 C C . ILE A 1 185 ? -9.179 -40.377 -6.972 1.00 23.97 328 ILE C C 1
ATOM 1449 O O . ILE A 1 185 ? -8.274 -40.844 -6.268 1.00 22.90 328 ILE C O 1
ATOM 1454 N N . GLN A 1 186 ? -10.468 -40.429 -6.606 1.00 23.34 329 GLN C N 1
ATOM 1455 C CA . GLN A 1 186 ? -10.862 -40.763 -5.235 1.00 24.88 329 GLN C CA 1
ATOM 1456 C C . GLN A 1 186 ? -10.378 -42.145 -4.777 1.00 25.18 329 GLN C C 1
ATOM 1457 O O . GLN A 1 186 ? -10.084 -42.336 -3.590 1.00 25.07 329 GLN C O 1
ATOM 1463 N N . GLY A 1 187 ? -10.335 -43.131 -5.670 1.00 23.95 330 GLY C N 1
ATOM 1464 C CA . GLY A 1 187 ? -9.903 -44.458 -5.265 1.00 25.14 330 GLY C CA 1
ATOM 1465 C C . GLY A 1 187 ? -8.420 -44.716 -5.419 1.00 27.81 330 GLY C C 1
ATOM 1466 O O . GLY A 1 187 ? -7.934 -45.826 -5.162 1.00 26.03 330 GLY C O 1
ATOM 1467 N N . TRP A 1 188 ? -7.679 -43.694 -5.833 1.00 23.57 331 TRP C N 1
ATOM 1468 C CA . TRP A 1 188 ? -6.278 -43.843 -6.214 1.00 23.26 331 TRP C CA 1
ATOM 1469 C C . TRP A 1 188 ? -5.422 -42.883 -5.397 1.00 25.93 331 TRP C C 1
ATOM 1470 O O . TRP A 1 188 ? -4.703 -43.326 -4.498 1.00 25.39 331 TRP C O 1
ATOM 1481 N N . LEU A 1 189 ? -5.530 -41.573 -5.624 1.00 20.18 332 LEU C N 1
ATOM 1482 C CA . LEU A 1 189 ? -4.835 -40.608 -4.790 1.00 22.33 332 LEU C CA 1
ATOM 1483 C C . LEU A 1 189 ? -5.684 -40.150 -3.618 1.00 25.05 332 LEU C C 1
ATOM 1484 O O . LEU A 1 189 ? -5.141 -39.639 -2.630 1.00 24.60 332 LEU C O 1
ATOM 1489 N N . GLY A 1 190 ? -7.003 -40.307 -3.701 1.00 20.82 333 GLY C N 1
ATOM 1490 C CA . GLY A 1 190 ? -7.846 -40.118 -2.539 1.00 22.77 333 GLY C CA 1
ATOM 1491 C C . GLY A 1 190 ? -8.622 -38.809 -2.556 1.00 24.24 333 GLY C C 1
ATOM 1492 O O . GLY A 1 190 ? -8.379 -37.895 -3.352 1.00 22.61 333 GLY C O 1
ATOM 1493 N N . THR A 1 191 ? -9.570 -38.732 -1.622 1.00 22.46 334 THR C N 1
ATOM 1494 C CA . THR A 1 191 ? -10.462 -37.583 -1.546 1.00 25.64 334 THR C CA 1
ATOM 1495 C C . THR A 1 191 ? -9.786 -36.363 -0.931 1.00 27.40 334 THR C C 1
ATOM 1496 O O . THR A 1 191 ? -10.077 -35.232 -1.341 1.00 26.09 334 THR C O 1
ATOM 1500 N N . LYS A 1 192 ? -8.879 -36.552 0.033 1.00 25.17 335 LYS C N 1
ATOM 1501 C CA . LYS A 1 192 ? -8.163 -35.392 0.565 1.00 27.23 335 LYS C CA 1
ATOM 1502 C C . LYS A 1 192 ? -7.282 -34.752 -0.495 1.00 24.52 335 LYS C C 1
ATOM 1503 O O . LYS A 1 192 ? -7.232 -33.517 -0.601 1.00 26.90 335 LYS C O 1
ATOM 1509 N N . VAL A 1 193 ? -6.574 -35.566 -1.286 1.00 23.89 336 VAL C N 1
ATOM 1510 C CA . VAL A 1 193 ? -5.765 -35.012 -2.372 1.00 24.85 336 VAL C CA 1
ATOM 1511 C C . VAL A 1 193 ? -6.647 -34.276 -3.371 1.00 25.11 336 VAL C C 1
ATOM 1512 O O . VAL A 1 193 ? -6.326 -33.158 -3.804 1.00 23.92 336 VAL C O 1
ATOM 1516 N N . ARG A 1 194 ? -7.782 -34.876 -3.741 1.00 22.51 337 ARG C N 1
ATOM 1517 C CA . ARG A 1 194 ? -8.659 -34.228 -4.710 1.00 23.30 337 ARG C CA 1
ATOM 1518 C C . ARG A 1 194 ? -9.156 -32.888 -4.188 1.00 23.56 337 ARG C C 1
ATOM 1519 O O . ARG A 1 194 ? -9.191 -31.903 -4.932 1.00 22.23 337 ARG C O 1
ATOM 1527 N N . THR A 1 195 ? -9.545 -32.834 -2.913 1.00 24.78 338 THR C N 1
ATOM 1528 C CA . THR A 1 195 ? -9.994 -31.575 -2.320 1.00 24.06 338 THR C CA 1
ATOM 1529 C C . THR A 1 195 ? -8.885 -30.531 -2.375 1.00 27.92 338 THR C C 1
ATOM 1530 O O . THR A 1 195 ? -9.113 -29.380 -2.770 1.00 26.22 338 THR C O 1
ATOM 1534 N N . ASN A 1 196 ? -7.665 -30.933 -2.008 1.00 22.79 339 ASN C N 1
ATOM 1535 C CA . ASN A 1 196 ? -6.530 -30.013 -2.031 1.00 26.37 339 ASN C CA 1
ATOM 1536 C C . ASN A 1 196 ? -6.231 -29.508 -3.437 1.00 24.24 339 ASN C C 1
ATOM 1537 O O . ASN A 1 196 ? -5.985 -28.308 -3.625 1.00 24.38 339 ASN C O 1
ATOM 1542 N N . LEU A 1 197 ? -6.243 -30.402 -4.430 1.00 21.46 340 LEU C N 1
ATOM 1543 C CA . LEU A 1 197 ? -5.920 -30.006 -5.800 1.00 21.48 340 LEU C CA 1
ATOM 1544 C C . LEU A 1 197 ? -6.953 -29.032 -6.351 1.00 24.43 340 LEU C C 1
ATOM 1545 O O . LEU A 1 197 ? -6.609 -28.088 -7.074 1.00 22.50 340 LEU C O 1
ATOM 1550 N N . ARG A 1 198 ? -8.226 -29.245 -6.018 1.00 21.30 341 ARG C N 1
ATOM 1551 C CA . ARG A 1 198 ? -9.271 -28.386 -6.555 1.00 22.45 341 ARG C CA 1
ATOM 1552 C C . ARG A 1 198 ? -9.329 -27.027 -5.873 1.00 25.67 341 ARG C C 1
ATOM 1553 O O . ARG A 1 198 ? -10.030 -26.144 -6.372 1.00 25.03 341 ARG C O 1
ATOM 1561 N N . ARG A 1 199 ? -8.601 -26.823 -4.766 1.00 23.19 342 ARG C N 1
ATOM 1562 C CA . ARG A 1 199 ? -8.476 -25.498 -4.165 1.00 29.32 342 ARG C CA 1
ATOM 1563 C C . ARG A 1 199 ? -7.410 -24.648 -4.838 1.00 28.28 342 ARG C C 1
ATOM 1564 O O . ARG A 1 199 ? -7.309 -23.450 -4.542 1.00 26.41 342 ARG C O 1
ATOM 1572 N N . GLU A 1 200 ? -6.603 -25.244 -5.704 1.00 23.89 343 GLU C N 1
ATOM 1573 C CA . GLU A 1 200 ? -5.583 -24.523 -6.426 1.00 24.51 343 GLU C CA 1
ATOM 1574 C C . GLU A 1 200 ? -6.222 -23.684 -7.530 1.00 25.28 343 GLU C C 1
ATOM 1575 O O . GLU A 1 200 ? -7.402 -23.847 -7.856 1.00 22.21 343 GLU C O 1
ATOM 1581 N N . PRO A 1 201 ? -5.466 -22.749 -8.103 1.00 25.97 344 PRO C N 1
ATOM 1582 C CA . PRO A 1 201 ? -5.974 -21.992 -9.253 1.00 25.35 344 PRO C CA 1
ATOM 1583 C C . PRO A 1 201 ? -6.203 -22.903 -10.447 1.00 24.94 344 PRO C C 1
ATOM 1584 O O . PRO A 1 201 ? -5.858 -24.085 -10.447 1.00 24.22 344 PRO C O 1
ATOM 1588 N N . PHE A 1 202 ? -6.853 -22.350 -11.462 1.00 22.69 345 PHE C N 1
ATOM 1589 C CA . PHE A 1 202 ? -6.881 -22.970 -12.774 1.00 23.65 345 PHE C CA 1
ATOM 1590 C C . PHE A 1 202 ? -6.400 -21.949 -13.795 1.00 22.73 345 PHE C C 1
ATOM 1591 O O . PHE A 1 202 ? -6.236 -20.758 -13.489 1.00 20.84 345 PHE C O 1
ATOM 1599 N N . TYR A 1 203 ? -6.127 -22.429 -15.007 1.00 21.89 346 TYR C N 1
ATOM 1600 C CA . TYR A 1 203 ? -5.499 -21.602 -16.031 1.00 22.13 346 TYR C CA 1
ATOM 1601 C C . TYR A 1 203 ? -6.329 -21.597 -17.302 1.00 20.77 346 TYR C C 1
ATOM 1602 O O . TYR A 1 203 ? -7.110 -22.516 -17.561 1.00 20.17 346 TYR C O 1
ATOM 1611 N N . LEU A 1 204 ? -6.170 -20.525 -18.075 1.00 18.60 347 LEU C N 1
ATOM 1612 C CA . LEU A 1 204 ? -6.847 -20.357 -19.353 1.00 20.83 347 LEU C CA 1
ATOM 1613 C C . LEU A 1 204 ? -5.795 -20.045 -20.404 1.00 21.98 347 LEU C C 1
ATOM 1614 O O . LEU A 1 204 ? -4.960 -19.147 -20.209 1.00 21.23 347 LEU C O 1
ATOM 1619 N N . VAL A 1 205 ? -5.826 -20.793 -21.501 1.00 20.94 348 VAL C N 1
ATOM 1620 C CA . VAL A 1 205 ? -4.828 -20.705 -22.562 1.00 20.12 348 VAL C CA 1
ATOM 1621 C C . VAL A 1 205 ? -5.549 -20.347 -23.845 1.00 20.56 348 VAL C C 1
ATOM 1622 O O . VAL A 1 205 ? -6.585 -20.944 -24.153 1.00 22.30 348 VAL C O 1
ATOM 1626 N N . PRO A 1 206 ? -5.104 -19.343 -24.598 1.00 20.91 349 PRO C N 1
ATOM 1627 C CA . PRO A 1 206 ? -5.821 -18.969 -25.822 1.00 23.35 349 PRO C CA 1
ATOM 1628 C C . PRO A 1 206 ? -5.786 -20.107 -26.830 1.00 24.57 349 PRO C C 1
ATOM 1629 O O . PRO A 1 206 ? -4.760 -20.757 -27.023 1.00 23.48 349 PRO C O 1
ATOM 1633 N N . LYS A 1 207 ? -6.934 -20.366 -27.450 1.00 25.51 350 LYS C N 1
ATOM 1634 C CA . LYS A 1 207 ? -7.041 -21.416 -28.461 1.00 25.17 350 LYS C CA 1
ATOM 1635 C C . LYS A 1 207 ? -8.269 -21.134 -29.301 1.00 30.69 350 LYS C C 1
ATOM 1636 O O . LYS A 1 207 ? -9.375 -21.070 -28.756 1.00 29.12 350 LYS C O 1
ATOM 1642 N N . ASN A 1 208 ? -8.084 -21.001 -30.612 1.00 33.27 351 ASN C N 1
ATOM 1643 C CA . ASN A 1 208 ? -9.198 -20.716 -31.507 1.00 40.27 351 ASN C CA 1
ATOM 1644 C C . ASN A 1 208 ? -10.072 -21.945 -31.696 1.00 43.12 351 ASN C C 1
ATOM 1645 O O . ASN A 1 208 ? -9.567 -23.043 -31.926 1.00 40.90 351 ASN C O 1
ATOM 1650 N N . ALA A 1 209 ? -11.391 -21.759 -31.614 1.00 47.20 352 ALA C N 1
ATOM 1651 C CA . ALA A 1 209 ? -12.297 -22.900 -31.680 1.00 54.09 352 ALA C CA 1
ATOM 1652 C C . ALA A 1 209 ? -12.528 -23.409 -33.098 1.00 63.54 352 ALA C C 1
ATOM 1653 O O . ALA A 1 209 ? -12.968 -24.554 -33.257 1.00 67.24 352 ALA C O 1
ATOM 1655 N N . LYS A 1 210 ? -12.258 -22.596 -34.122 1.00 67.61 353 LYS C N 1
ATOM 1656 C CA . LYS A 1 210 ? -12.307 -23.031 -35.522 1.00 74.01 353 LYS C CA 1
ATOM 1657 C C . LYS A 1 210 ? -13.715 -23.491 -35.918 1.00 76.27 353 LYS C C 1
ATOM 1658 O O . LYS A 1 210 ? -13.938 -24.654 -36.265 1.00 78.62 353 LYS C O 1
ATOM 1664 N N . ASP A 1 211 ? -14.667 -22.564 -35.874 1.00 76.81 354 ASP C N 1
ATOM 1665 C CA . ASP A 1 211 ? -16.052 -22.924 -36.172 1.00 77.98 354 ASP C CA 1
ATOM 1666 C C . ASP A 1 211 ? -16.832 -21.667 -36.565 1.00 82.09 354 ASP C C 1
ATOM 1667 O O . ASP A 1 211 ? -16.237 -20.647 -36.931 1.00 84.06 354 ASP C O 1
ATOM 1672 N N . GLY A 1 212 ? -18.166 -21.752 -36.501 1.00 80.91 355 GLY C N 1
ATOM 1673 C CA . GLY A 1 212 ? -19.042 -20.612 -36.717 1.00 84.15 355 GLY C CA 1
ATOM 1674 C C . GLY A 1 212 ? -18.643 -19.449 -35.836 1.00 85.15 355 GLY C C 1
ATOM 1675 O O . GLY A 1 212 ? -18.738 -19.528 -34.608 1.00 84.77 355 GLY C O 1
ATOM 1676 N N . ASN A 1 213 ? -18.211 -18.354 -36.457 1.00 87.69 356 ASN C N 1
ATOM 1677 C CA . ASN A 1 213 ? -17.292 -17.439 -35.793 1.00 86.69 356 ASN C CA 1
ATOM 1678 C C . ASN A 1 213 ? -17.933 -16.499 -34.779 1.00 83.87 356 ASN C C 1
ATOM 1679 O O . ASN A 1 213 ? -18.248 -16.917 -33.660 1.00 80.03 356 ASN C O 1
ATOM 1684 N N . SER A 1 214 ? -18.104 -15.231 -35.158 1.00 83.73 357 SER C N 1
ATOM 1685 C CA . SER A 1 214 ? -18.348 -14.144 -34.214 1.00 80.71 357 SER C CA 1
ATOM 1686 C C . SER A 1 214 ? -17.156 -14.006 -33.271 1.00 76.98 357 SER C C 1
ATOM 1687 O O . SER A 1 214 ? -16.230 -13.234 -33.548 1.00 74.44 357 SER C O 1
ATOM 1690 N N . PHE A 1 215 ? -17.155 -14.750 -32.162 1.00 70.17 358 PHE C N 1
ATOM 1691 C CA . PHE A 1 215 ? -16.076 -14.661 -31.188 1.00 63.60 358 PHE C CA 1
ATOM 1692 C C . PHE A 1 215 ? -15.030 -15.751 -31.375 1.00 62.94 358 PHE C C 1
ATOM 1693 O O . PHE A 1 215 ? -14.218 -15.990 -30.471 1.00 51.66 358 PHE C O 1
ATOM 1701 N N . GLN A 1 216 ? -15.025 -16.411 -32.532 1.00 74.66 359 GLN C N 1
ATOM 1702 C CA . GLN A 1 216 ? -13.806 -17.063 -32.978 1.00 79.16 359 GLN C CA 1
ATOM 1703 C C . GLN A 1 216 ? -12.674 -16.049 -32.995 1.00 73.88 359 GLN C C 1
ATOM 1704 O O . GLN A 1 216 ? -12.818 -14.940 -33.518 1.00 74.67 359 GLN C O 1
ATOM 1710 N N . GLY A 1 217 ? -11.547 -16.435 -32.400 1.00 60.76 360 GLY C N 1
ATOM 1711 C CA . GLY A 1 217 ? -10.427 -15.554 -32.163 1.00 47.33 360 GLY C CA 1
ATOM 1712 C C . GLY A 1 217 ? -10.206 -15.253 -30.696 1.00 43.07 360 GLY C C 1
ATOM 1713 O O . GLY A 1 217 ? -9.066 -15.016 -30.291 1.00 40.46 360 GLY C O 1
ATOM 1714 N N . GLU A 1 218 ? -11.271 -15.275 -29.891 1.00 36.23 361 GLU C N 1
ATOM 1715 C CA . GLU A 1 218 ? -11.239 -14.801 -28.511 1.00 32.87 361 GLU C CA 1
ATOM 1716 C C . GLU A 1 218 ? -11.586 -15.895 -27.512 1.00 33.13 361 GLU C C 1
ATOM 1717 O O . GLU A 1 218 ? -11.936 -15.600 -26.365 1.00 34.41 361 GLU C O 1
ATOM 1723 N N . THR A 1 219 ? -11.528 -17.144 -27.930 1.00 28.58 362 THR C N 1
ATOM 1724 C CA . THR A 1 219 ? -11.815 -18.249 -27.036 1.00 27.12 362 THR C CA 1
ATOM 1725 C C . THR A 1 219 ? -10.547 -18.737 -26.336 1.00 26.96 362 THR C C 1
ATOM 1726 O O . THR A 1 219 ? -9.425 -18.549 -26.814 1.00 24.67 362 THR C O 1
ATOM 1730 N N . TRP A 1 220 ? -10.751 -19.370 -25.177 1.00 23.77 363 TRP C N 1
ATOM 1731 C CA . TRP A 1 220 ? -9.695 -19.903 -24.331 1.00 21.08 363 TRP C CA 1
ATOM 1732 C C . TRP A 1 220 ? -10.055 -21.331 -23.948 1.00 22.96 363 TRP C C 1
ATOM 1733 O O . TRP A 1 220 ? -11.235 -21.668 -23.834 1.00 23.23 363 TRP C O 1
ATOM 1744 N N . ARG A 1 221 ? -9.045 -22.160 -23.731 1.00 22.45 364 ARG C N 1
ATOM 1745 C CA . ARG A 1 221 ? -9.280 -23.506 -23.221 1.00 21.51 364 ARG C CA 1
ATOM 1746 C C . ARG A 1 221 ? -8.763 -23.597 -21.790 1.00 22.43 364 ARG C C 1
ATOM 1747 O O . ARG A 1 221 ? -7.805 -22.918 -21.416 1.00 21.37 364 ARG C O 1
ATOM 1755 N N . LEU A 1 222 ? -9.415 -24.421 -20.972 1.00 19.05 365 LEU C N 1
ATOM 1756 C CA . LEU A 1 222 ? -8.902 -24.638 -19.624 1.00 19.96 365 LEU C CA 1
ATOM 1757 C C . LEU A 1 222 ? -7.582 -25.399 -19.658 1.00 21.52 365 LEU C C 1
ATOM 1758 O O . LEU A 1 222 ? -7.340 -26.244 -20.526 1.00 24.58 365 LEU C O 1
ATOM 1763 N N . SER A 1 223 ? -6.741 -25.120 -18.675 1.00 20.11 366 SER C N 1
ATOM 1764 C CA . SER A 1 223 ? -5.453 -25.786 -18.556 1.00 21.65 366 SER C CA 1
ATOM 1765 C C . SER A 1 223 ? -5.245 -26.151 -17.100 1.00 22.61 366 SER C C 1
ATOM 1766 O O . SER A 1 223 ? -5.459 -25.325 -16.207 1.00 19.70 366 SER C O 1
ATOM 1769 N N . PHE A 1 224 ? -4.847 -27.398 -16.863 1.00 20.32 367 PHE C N 1
ATOM 1770 C CA . PHE A 1 224 ? -4.565 -27.891 -15.530 1.00 18.96 367 PHE C CA 1
ATOM 1771 C C . PHE A 1 224 ? -3.155 -28.447 -15.509 1.00 22.80 367 PHE C C 1
ATOM 1772 O O . PHE A 1 224 ? -2.881 -29.488 -14.910 1.00 21.34 367 PHE C O 1
ATOM 1780 N N . SER A 1 225 ? -2.235 -27.752 -16.187 1.00 21.86 368 SER C N 1
ATOM 1781 C CA . SER A 1 225 ? -0.873 -28.271 -16.300 1.00 24.61 368 SER C CA 1
ATOM 1782 C C . SER A 1 225 ? -0.211 -28.423 -14.937 1.00 21.62 368 SER C C 1
ATOM 1783 O O . SER A 1 225 ? 0.609 -29.341 -14.745 1.00 20.32 368 SER C O 1
ATOM 1786 N N . HIS A 1 226 ? -0.551 -27.554 -13.981 1.00 19.19 369 HIS C N 1
ATOM 1787 C CA . HIS A 1 226 ? -0.013 -27.674 -12.626 1.00 19.85 369 HIS C CA 1
ATOM 1788 C C . HIS A 1 226 ? -0.524 -28.931 -11.934 1.00 23.11 369 HIS C C 1
ATOM 1789 O O . HIS A 1 226 ? 0.249 -29.668 -11.305 1.00 21.70 369 HIS C O 1
ATOM 1796 N N . THR A 1 227 ? -1.828 -29.179 -12.019 1.00 20.91 370 THR C N 1
ATOM 1797 C CA . THR A 1 227 ? -2.380 -30.406 -11.448 1.00 18.43 370 THR C CA 1
ATOM 1798 C C . THR A 1 227 ? -1.770 -31.631 -12.094 1.00 17.83 370 THR C C 1
ATOM 1799 O O . THR A 1 227 ? -1.470 -32.613 -11.407 1.00 19.48 370 THR C O 1
ATOM 1803 N N . GLU A 1 228 ? -1.616 -31.609 -13.420 1.00 16.66 371 GLU C N 1
ATOM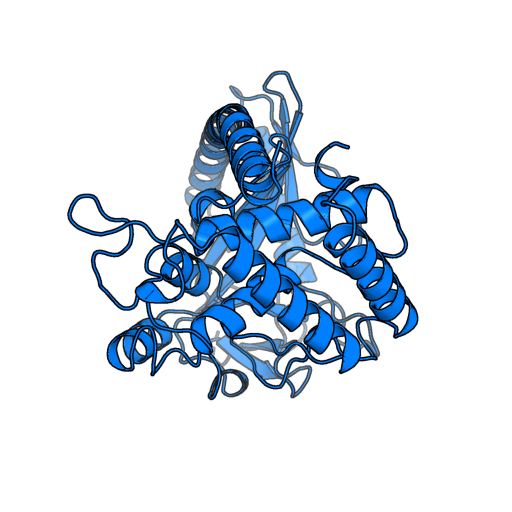 1804 C CA . GLU A 1 228 ? -1.070 -32.771 -14.113 1.00 18.85 371 GLU C CA 1
ATOM 1805 C C . GLU A 1 228 ? 0.366 -33.038 -13.687 1.00 20.08 371 GLU C C 1
ATOM 1806 O O . GLU A 1 228 ? 0.771 -34.195 -13.514 1.00 18.00 371 GLU C O 1
ATOM 1812 N N . LYS A 1 229 ? 1.159 -31.980 -13.503 1.00 18.56 372 LYS C N 1
ATOM 1813 C CA . LYS A 1 229 ? 2.513 -32.187 -13.008 1.00 18.72 372 LYS C CA 1
ATOM 1814 C C . LYS A 1 229 ? 2.503 -32.830 -11.629 1.00 21.75 372 LYS C C 1
ATOM 1815 O O . LYS A 1 229 ? 3.279 -33.764 -11.360 1.00 21.04 372 LYS C O 1
ATOM 1821 N N . TYR A 1 230 ? 1.633 -32.343 -10.744 1.00 20.25 373 TYR C N 1
ATOM 1822 C CA . TYR A 1 230 ? 1.535 -32.913 -9.406 1.00 20.11 373 TYR C CA 1
ATOM 1823 C C . TYR A 1 230 ? 1.198 -34.399 -9.477 1.00 21.06 373 TYR C C 1
ATOM 1824 O O . TYR A 1 230 ? 1.798 -35.216 -8.772 1.00 22.04 373 TYR C O 1
ATOM 1833 N N . ILE A 1 231 ? 0.229 -34.763 -10.318 1.00 17.92 374 ILE C N 1
ATOM 1834 C CA . ILE A 1 231 ? -0.163 -36.171 -10.427 1.00 18.42 374 ILE C CA 1
ATOM 1835 C C . ILE A 1 231 ? 1.001 -37.009 -10.948 1.00 21.47 374 ILE C C 1
ATOM 1836 O O . ILE A 1 231 ? 1.325 -38.066 -10.386 1.00 21.17 374 ILE C O 1
ATOM 1841 N N . LEU A 1 232 ? 1.655 -36.549 -12.024 1.00 17.86 375 LEU C N 1
ATOM 1842 C CA . LEU A 1 232 ? 2.792 -37.306 -12.557 1.00 19.44 375 LEU C CA 1
ATOM 1843 C C . LEU A 1 232 ? 3.865 -37.526 -11.504 1.00 22.53 375 LEU C C 1
ATOM 1844 O O . LEU A 1 232 ? 4.503 -38.588 -11.473 1.00 21.27 375 LEU C O 1
ATOM 1849 N N . ASN A 1 233 ? 4.111 -36.533 -10.656 1.00 19.98 376 ASN C N 1
ATOM 1850 C CA . ASN A 1 233 ? 5.198 -36.639 -9.695 1.00 21.40 376 ASN C CA 1
ATOM 1851 C C . ASN A 1 233 ? 4.746 -37.171 -8.341 1.00 24.39 376 ASN C C 1
ATOM 1852 O O . ASN A 1 233 ? 5.584 -37.347 -7.454 1.00 27.56 376 ASN C O 1
ATOM 1857 N N . ASN A 1 234 ? 3.443 -37.429 -8.170 1.00 19.63 377 ASN C N 1
ATOM 1858 C CA . ASN A 1 234 ? 2.866 -37.973 -6.944 1.00 23.12 377 ASN C CA 1
ATOM 1859 C C . ASN A 1 234 ? 1.801 -38.993 -7.351 1.00 22.18 377 ASN C C 1
ATOM 1860 O O . ASN A 1 234 ? 0.607 -38.837 -7.095 1.00 23.89 377 ASN C O 1
ATOM 1865 N N . HIS A 1 235 ? 2.234 -40.062 -8.025 1.00 20.17 378 HIS C N 1
ATOM 1866 C CA . HIS A 1 235 ? 1.340 -40.891 -8.820 1.00 20.21 378 HIS C CA 1
ATOM 1867 C C . HIS A 1 235 ? 0.966 -42.215 -8.154 1.00 18.79 378 HIS C C 1
ATOM 1868 O O . HIS A 1 235 ? 0.245 -43.003 -8.764 1.00 20.56 378 HIS C O 1
ATOM 1875 N N . GLY A 1 236 ? 1.455 -42.492 -6.949 1.00 19.37 379 GLY C N 1
ATOM 1876 C CA . GLY A 1 236 ? 1.243 -43.780 -6.322 1.00 21.80 379 GLY C CA 1
ATOM 1877 C C . GLY A 1 236 ? 0.108 -43.754 -5.312 1.00 22.34 379 GLY C C 1
ATOM 1878 O O . GLY A 1 236 ? -0.257 -42.711 -4.777 1.00 19.97 379 GLY C O 1
ATOM 1879 N N . ILE A 1 237 ? -0.469 -44.925 -5.049 1.00 21.32 380 ILE C N 1
ATOM 1880 C CA . ILE A 1 237 ? -1.368 -44.988 -3.909 1.00 21.38 380 ILE C CA 1
ATOM 1881 C C . ILE A 1 237 ? -0.561 -44.907 -2.626 1.00 22.32 380 ILE C C 1
ATOM 1882 O O . ILE A 1 237 ? -1.013 -44.330 -1.631 1.00 24.05 380 ILE C O 1
ATOM 1887 N N . GLU A 1 238 ? 0.668 -45.407 -2.639 1.00 21.63 381 GLU C N 1
ATOM 1888 C CA . GLU A 1 238 ? 1.553 -45.232 -1.505 1.00 21.33 381 GLU C CA 1
ATOM 1889 C C . GLU A 1 238 ? 2.336 -43.938 -1.685 1.00 22.21 381 GLU C C 1
ATOM 1890 O O . GLU A 1 238 ? 2.786 -43.609 -2.792 1.00 20.77 381 GLU C O 1
ATOM 1896 N N . LYS A 1 239 ? 2.486 -43.205 -0.586 1.00 21.78 382 LYS C N 1
ATOM 1897 C CA . LYS A 1 239 ? 3.176 -41.923 -0.639 1.00 23.31 382 LYS C CA 1
ATOM 1898 C C . LYS A 1 239 ? 4.638 -42.083 -1.016 1.00 24.36 382 LYS C C 1
ATOM 1899 O O . LYS A 1 239 ? 5.242 -41.146 -1.554 1.00 26.96 382 LYS C O 1
ATOM 1905 N N . THR A 1 240 ? 5.208 -43.244 -0.761 1.00 22.43 383 THR C N 1
ATOM 1906 C CA . THR A 1 240 ? 6.614 -43.491 -1.033 1.00 26.08 383 THR C CA 1
ATOM 1907 C C . THR A 1 240 ? 6.871 -44.100 -2.405 1.00 26.46 383 THR C C 1
ATOM 1908 O O . THR A 1 240 ? 8.019 -44.446 -2.693 1.00 25.15 383 THR C O 1
ATOM 1912 N N . CYS A 1 241 ? 5.846 -44.238 -3.250 1.00 24.23 384 CYS C N 1
ATOM 1913 C CA . CYS A 1 241 ? 6.029 -44.787 -4.594 1.00 21.29 384 CYS C CA 1
ATOM 1914 C C . CYS A 1 241 ? 7.108 -44.020 -5.355 1.00 25.34 384 CYS C C 1
ATOM 1915 O O . CYS A 1 241 ? 7.050 -42.790 -5.484 1.00 21.84 384 CYS C O 1
ATOM 1918 N N . CYS A 1 242 ? 8.116 -44.764 -5.821 1.00 22.71 385 CYS C N 1
ATOM 1919 C CA . CYS A 1 242 ? 9.273 -44.245 -6.558 1.00 26.03 385 CYS C CA 1
ATOM 1920 C C . CYS A 1 242 ? 10.149 -43.299 -5.730 1.00 26.42 385 CYS C C 1
ATOM 1921 O O . CYS A 1 242 ? 10.999 -42.591 -6.289 1.00 27.21 385 CYS C O 1
ATOM 1924 N N . GLU A 1 243 ? 10.014 -43.291 -4.406 1.00 24.53 386 GLU C N 1
ATOM 1925 C CA . GLU A 1 243 ? 10.950 -42.543 -3.576 1.00 28.52 386 GLU C CA 1
ATOM 1926 C C . GLU A 1 243 ? 12.082 -43.445 -3.096 1.00 32.13 386 GLU C C 1
ATOM 1927 O O . GLU A 1 243 ? 12.035 -44.672 -3.213 1.00 31.01 386 GLU C O 1
ATOM 1933 N N . SER A 1 244 ? 13.091 -42.810 -2.492 1.00 33.34 387 SER C N 1
ATOM 1934 C CA . SER A 1 244 ? 14.278 -43.533 -2.043 1.00 39.66 387 SER C CA 1
ATOM 1935 C C . SER A 1 244 ? 13.957 -44.573 -0.974 1.00 44.20 387 SER C C 1
ATOM 1936 O O . SER A 1 244 ? 14.610 -45.619 -0.915 1.00 45.01 387 SER C O 1
ATOM 1939 N N . SER A 1 245 ? 12.965 -44.318 -0.120 1.00 43.44 388 SER C N 1
ATOM 1940 C CA . SER A 1 245 ? 12.551 -45.301 0.875 1.00 41.09 388 SER C CA 1
ATOM 1941 C C . SER A 1 245 ? 11.256 -46.007 0.486 1.00 43.31 388 SER C C 1
ATOM 1942 O O . SER A 1 245 ? 10.549 -46.528 1.358 1.00 43.70 388 SER C O 1
ATOM 1945 N N . GLY A 1 246 ? 10.932 -46.030 -0.805 1.00 36.51 389 GLY C N 1
ATOM 1946 C CA . GLY A 1 246 ? 9.792 -46.779 -1.285 1.00 34.07 389 GLY C CA 1
ATOM 1947 C C . GLY A 1 246 ? 10.137 -47.731 -2.410 1.00 34.81 389 GLY C C 1
ATOM 1948 O O . GLY A 1 246 ? 11.293 -48.128 -2.571 1.00 39.21 389 GLY C O 1
ATOM 1949 N N . ALA A 1 247 ? 9.135 -48.097 -3.197 1.00 32.50 390 ALA C N 1
ATOM 1950 C CA . ALA A 1 247 ? 9.263 -49.073 -4.266 1.00 32.88 390 ALA C CA 1
ATOM 1951 C C . ALA A 1 247 ? 9.028 -48.395 -5.607 1.00 27.65 390 ALA C C 1
ATOM 1952 O O . ALA A 1 247 ? 8.126 -47.566 -5.738 1.00 25.19 390 ALA C O 1
ATOM 1954 N N . LYS A 1 248 ? 9.849 -48.733 -6.598 1.00 25.68 391 LYS C N 1
ATOM 1955 C CA . LYS A 1 248 ? 9.612 -48.246 -7.951 1.00 27.09 391 LYS C CA 1
ATOM 1956 C C . LYS A 1 248 ? 8.356 -48.885 -8.534 1.00 27.42 391 LYS C C 1
ATOM 1957 O O . LYS A 1 248 ? 8.061 -50.048 -8.260 1.00 25.09 391 LYS C O 1
ATOM 1963 N N . CYS A 1 249 ? 7.627 -48.121 -9.352 1.00 22.86 392 CYS C N 1
ATOM 1964 C CA . CYS A 1 249 ? 6.580 -48.635 -10.230 1.00 22.75 392 CYS C CA 1
ATOM 1965 C C . CYS A 1 249 ? 6.957 -48.334 -11.676 1.00 23.27 392 CYS C C 1
ATOM 1966 O O . CYS A 1 249 ? 7.964 -47.676 -11.945 1.00 24.16 392 CYS C O 1
ATOM 1969 N N . CYS A 1 250 ? 6.155 -48.831 -12.629 1.00 20.20 393 CYS C N 1
ATOM 1970 C CA . CYS A 1 250 ? 6.441 -48.575 -14.041 1.00 21.43 393 CYS C CA 1
ATOM 1971 C C . CYS A 1 250 ? 5.425 -47.638 -14.693 1.00 21.74 393 CYS C C 1
ATOM 1972 O O . CYS A 1 250 ? 5.293 -47.641 -15.920 1.00 20.15 393 CYS C O 1
ATOM 1975 N N . ARG A 1 251 ? 4.734 -46.814 -13.896 1.00 18.61 394 ARG C N 1
ATOM 1976 C CA . ARG A 1 251 ? 3.714 -45.915 -14.440 1.00 19.14 394 ARG C CA 1
ATOM 1977 C C . ARG A 1 251 ? 4.298 -44.933 -15.456 1.00 18.81 394 ARG C C 1
ATOM 1978 O O . ARG A 1 251 ? 3.792 -44.816 -16.582 1.00 18.74 394 ARG C O 1
ATOM 1986 N N . LYS A 1 252 ? 5.357 -44.207 -15.075 1.00 18.11 395 LYS C N 1
ATOM 1987 C CA . LYS A 1 252 ? 5.921 -43.220 -15.995 1.00 19.24 395 LYS C CA 1
ATOM 1988 C C . LYS A 1 252 ? 6.611 -43.884 -17.178 1.00 20.73 395 LYS C C 1
ATOM 1989 O O . LYS A 1 252 ? 6.614 -43.342 -18.288 1.00 20.11 395 LYS C O 1
ATOM 1995 N N . GLU A 1 253 ? 7.230 -45.043 -16.954 1.00 18.65 396 GLU C N 1
ATOM 1996 C CA . GLU A 1 253 ? 7.848 -45.778 -18.053 1.00 19.55 396 GLU C CA 1
ATOM 1997 C C . GLU A 1 253 ? 6.818 -46.143 -19.118 1.00 18.80 396 GLU C C 1
ATOM 1998 O O . GLU A 1 253 ? 7.101 -46.075 -20.319 1.00 19.47 396 GLU C O 1
ATOM 2004 N N . CYS A 1 254 ? 5.618 -46.549 -18.699 1.00 18.30 397 CYS C N 1
ATOM 2005 C CA . CYS A 1 254 ? 4.575 -46.866 -19.671 1.00 18.35 397 CYS C CA 1
ATOM 2006 C C . CYS A 1 254 ? 4.143 -45.621 -20.438 1.00 18.68 397 CYS C C 1
ATOM 2007 O O . CYS A 1 254 ? 3.909 -45.676 -21.652 1.00 19.80 397 CYS C O 1
ATOM 2010 N N . LEU A 1 255 ? 4.007 -44.503 -19.740 1.00 18.25 398 LEU C N 1
ATOM 2011 C CA . LEU A 1 255 ? 3.719 -43.243 -20.426 1.00 20.43 398 LEU C CA 1
ATOM 2012 C C . LEU A 1 255 ? 4.789 -42.917 -21.468 1.00 19.80 398 LEU C C 1
ATOM 2013 O O . LEU A 1 255 ? 4.474 -42.580 -22.619 1.00 20.14 398 LEU C O 1
ATOM 2018 N N . LYS A 1 256 ? 6.069 -43.037 -21.093 1.00 19.24 399 LYS C N 1
ATOM 2019 C CA . LYS A 1 256 ? 7.138 -42.701 -22.031 1.00 17.86 399 LYS C CA 1
ATOM 2020 C C . LYS A 1 256 ? 7.116 -43.615 -23.255 1.00 19.70 399 LYS C C 1
ATOM 2021 O O . LYS A 1 256 ? 7.273 -43.152 -24.391 1.00 22.07 399 LYS C O 1
ATOM 2027 N N . LEU A 1 257 ? 6.935 -44.923 -23.045 1.00 19.16 400 LEU C N 1
ATOM 2028 C CA . LEU A 1 257 ? 6.882 -45.863 -24.164 1.00 21.36 400 LEU C CA 1
ATOM 2029 C C . LEU A 1 257 ? 5.734 -45.549 -25.116 1.00 22.83 400 LEU C C 1
ATOM 2030 O O . LEU A 1 257 ? 5.889 -45.647 -26.339 1.00 21.95 400 LEU C O 1
ATOM 2035 N N . MET A 1 258 ? 4.552 -45.244 -24.569 1.00 20.15 401 MET C N 1
ATOM 2036 C CA . MET A 1 258 ? 3.405 -44.921 -25.407 1.00 21.86 401 MET C CA 1
ATOM 2037 C C . MET A 1 258 ? 3.594 -43.595 -26.138 1.00 20.61 401 MET C C 1
ATOM 2038 O O . MET A 1 258 ? 3.251 -43.480 -27.324 1.00 21.05 401 MET C O 1
ATOM 2043 N N . LYS A 1 259 ? 4.142 -42.593 -25.452 1.00 20.02 402 LYS C N 1
ATOM 2044 C CA . LYS A 1 259 ? 4.460 -41.333 -26.116 1.00 21.03 402 LYS C CA 1
ATOM 2045 C C . LYS A 1 259 ? 5.424 -41.572 -27.267 1.00 22.83 402 LYS C C 1
ATOM 2046 O O . LYS A 1 259 ? 5.251 -41.032 -28.362 1.00 22.89 402 LYS C O 1
ATOM 2052 N N . TYR A 1 260 ? 6.438 -42.413 -27.039 1.00 22.13 403 TYR C N 1
ATOM 2053 C CA . TYR A 1 260 ? 7.418 -42.705 -28.080 1.00 23.29 403 TYR C CA 1
ATOM 2054 C C . TYR A 1 260 ? 6.795 -43.483 -29.231 1.00 24.01 403 TYR C C 1
ATOM 2055 O O . TYR A 1 260 ? 7.101 -43.220 -30.398 1.00 26.34 403 TYR C O 1
ATOM 2064 N N . LEU A 1 261 ? 5.924 -44.447 -28.926 1.00 22.41 404 LEU C N 1
ATOM 2065 C CA . LEU A 1 261 ? 5.233 -45.173 -29.986 1.00 24.04 404 LEU C CA 1
ATOM 2066 C C . LEU A 1 261 ? 4.447 -44.221 -30.883 1.00 26.27 404 LEU C C 1
ATOM 2067 O O . LEU A 1 261 ? 4.535 -44.295 -32.114 1.00 27.55 404 LEU C O 1
ATOM 2072 N N . LEU A 1 262 ? 3.693 -43.297 -30.283 1.00 23.97 405 LEU C N 1
ATOM 2073 C CA . LEU A 1 262 ? 2.916 -42.360 -31.089 1.00 25.25 405 LEU C CA 1
ATOM 2074 C C . LEU A 1 262 ? 3.826 -41.431 -31.881 1.00 26.85 405 LEU C C 1
ATOM 2075 O O . LEU A 1 262 ? 3.577 -41.163 -33.063 1.00 25.93 405 LEU C O 1
ATOM 2080 N N . GLU A 1 263 ? 4.896 -40.944 -31.248 1.00 25.08 406 GLU C N 1
ATOM 2081 C CA . GLU A 1 263 ? 5.819 -40.047 -31.931 1.00 29.60 406 GLU C CA 1
ATOM 2082 C C . GLU A 1 263 ? 6.423 -40.711 -33.163 1.00 27.48 406 GLU C C 1
ATOM 2083 O O . GLU A 1 263 ? 6.487 -40.103 -34.236 1.00 30.58 406 GLU C O 1
ATOM 2089 N N . GLN A 1 264 ? 6.870 -41.963 -33.027 1.00 27.50 407 GLN C N 1
ATOM 2090 C CA . GLN A 1 264 ? 7.457 -42.681 -34.151 1.00 30.37 407 GLN C CA 1
ATOM 2091 C C . GLN A 1 264 ? 6.434 -42.925 -35.255 1.00 32.92 407 GLN C C 1
ATOM 2092 O O . GLN A 1 264 ? 6.759 -42.820 -36.444 1.00 33.03 407 GLN C O 1
ATOM 2098 N N . LEU A 1 265 ? 5.203 -43.289 -34.884 1.00 28.60 408 LEU C N 1
ATOM 2099 C CA . LEU A 1 265 ? 4.159 -43.490 -35.887 1.00 29.97 408 LEU C CA 1
ATOM 2100 C C . LEU A 1 265 ? 3.809 -42.184 -36.600 1.00 31.08 408 LEU C C 1
ATOM 2101 O O . LEU A 1 265 ? 3.659 -42.165 -37.829 1.00 33.67 408 LEU C O 1
ATOM 2106 N N . LYS A 1 266 ? 3.664 -41.090 -35.845 1.00 30.57 409 LYS C N 1
ATOM 2107 C CA . LYS A 1 266 ? 3.309 -39.807 -36.446 1.00 32.43 409 LYS C CA 1
ATOM 2108 C C . LYS A 1 266 ? 4.388 -39.328 -37.405 1.00 38.07 409 LYS C C 1
ATOM 2109 O O . LYS A 1 266 ? 4.083 -38.661 -38.404 1.00 38.02 409 LYS C O 1
ATOM 2115 N N . LYS A 1 267 ? 5.648 -39.656 -37.108 1.00 33.00 410 LYS C N 1
ATOM 2116 C CA . LYS A 1 267 ? 6.758 -39.291 -37.981 1.00 41.46 410 LYS C CA 1
ATOM 2117 C C . LYS A 1 267 ? 6.626 -39.968 -39.336 1.00 39.85 410 LYS C C 1
ATOM 2118 O O . LYS A 1 267 ? 6.919 -39.366 -40.376 1.00 43.42 410 LYS C O 1
ATOM 2124 N N . GLU A 1 268 ? 6.177 -41.221 -39.340 1.00 38.46 411 GLU C N 1
ATOM 2125 C CA . GLU A 1 268 ? 6.099 -42.004 -40.565 1.00 41.19 411 GLU C CA 1
ATOM 2126 C C . GLU A 1 268 ? 4.836 -41.719 -41.366 1.00 42.16 411 GLU C C 1
ATOM 2127 O O . GLU A 1 268 ? 4.864 -41.793 -42.599 1.00 43.47 411 GLU C O 1
ATOM 2133 N N . PHE A 1 269 ? 3.723 -41.414 -40.703 1.00 40.66 412 PHE C N 1
ATOM 2134 C CA . PHE A 1 269 ? 2.416 -41.386 -41.354 1.00 40.57 412 PHE C CA 1
ATOM 2135 C C . PHE A 1 269 ? 1.732 -40.059 -41.067 1.00 40.27 412 PHE C C 1
ATOM 2136 O O . PHE A 1 269 ? 1.346 -39.793 -39.925 1.00 37.92 412 PHE C O 1
ATOM 2144 N N . GLN A 1 270 ? 1.564 -39.231 -42.102 1.00 40.78 413 GLN C N 1
ATOM 2145 C CA . GLN A 1 270 ? 0.849 -37.975 -41.909 1.00 45.62 413 GLN C CA 1
ATOM 2146 C C . GLN A 1 270 ? -0.657 -38.170 -41.769 1.00 42.26 413 GLN C C 1
ATOM 2147 O O . GLN A 1 270 ? -1.353 -37.216 -41.402 1.00 40.06 413 GLN C O 1
ATOM 2153 N N . GLU A 1 271 ? -1.172 -39.380 -42.025 1.00 42.23 414 GLU C N 1
ATOM 2154 C CA . GLU A 1 271 ? -2.552 -39.706 -41.671 1.00 40.90 414 GLU C CA 1
ATOM 2155 C C . GLU A 1 271 ? -2.825 -39.525 -40.183 1.00 40.22 414 GLU C C 1
ATOM 2156 O O . GLU A 1 271 ? -3.993 -39.504 -39.775 1.00 37.98 414 GLU C O 1
ATOM 2162 N N . LEU A 1 272 ? -1.779 -39.410 -39.364 1.00 38.74 415 LEU C N 1
ATOM 2163 C CA . LEU A 1 272 ? -1.905 -39.353 -37.917 1.00 35.40 415 LEU C CA 1
ATOM 2164 C C . LEU A 1 272 ? -1.738 -37.941 -37.362 1.00 34.73 415 LEU C C 1
ATOM 2165 O O . LEU A 1 272 ? -1.606 -37.781 -36.146 1.00 33.27 415 LEU C O 1
ATOM 2170 N N . ASP A 1 273 ? -1.757 -36.913 -38.223 1.00 35.90 416 ASP C N 1
ATOM 2171 C CA . ASP A 1 273 ? -1.570 -35.529 -37.777 1.00 36.20 416 ASP C CA 1
ATOM 2172 C C . ASP A 1 273 ? -2.531 -35.117 -36.668 1.00 34.66 416 ASP C C 1
ATOM 2173 O O . ASP A 1 273 ? -2.181 -34.282 -35.829 1.00 34.13 416 ASP C O 1
ATOM 2178 N N . ALA A 1 274 ? -3.743 -35.678 -36.645 1.00 33.16 417 ALA C N 1
ATOM 2179 C CA . ALA A 1 274 ? -4.737 -35.243 -35.666 1.00 32.24 417 ALA C CA 1
ATOM 2180 C C . ALA A 1 274 ? -4.403 -35.684 -34.243 1.00 31.80 417 ALA C C 1
ATOM 2181 O O . ALA A 1 274 ? -4.935 -35.107 -33.288 1.00 31.25 417 ALA C O 1
ATOM 2183 N N . PHE A 1 275 ? -3.552 -36.693 -34.079 1.00 30.08 418 PHE C N 1
ATOM 2184 C CA . PHE A 1 275 ? -3.239 -37.247 -32.768 1.00 27.38 418 PHE C CA 1
ATOM 2185 C C . PHE A 1 275 ? -2.058 -36.515 -32.143 1.00 27.54 418 PHE C C 1
ATOM 2186 O O . PHE A 1 275 ? -1.176 -36.020 -32.847 1.00 30.67 418 PHE C O 1
ATOM 2194 N N . CYS A 1 276 ? -2.043 -36.453 -30.808 1.00 25.32 419 CYS C N 1
ATOM 2195 C CA . CYS A 1 276 ? -0.978 -35.762 -30.087 1.00 27.37 419 CYS C CA 1
ATOM 2196 C C . CYS A 1 276 ? -0.705 -36.471 -28.766 1.00 25.70 419 CYS C C 1
ATOM 2197 O O . CYS A 1 276 ? -1.475 -37.332 -28.320 1.00 22.36 419 CYS C O 1
ATOM 2200 N N . SER A 1 277 ? 0.407 -36.082 -28.131 1.00 23.43 420 SER C N 1
ATOM 2201 C CA . SER A 1 277 ? 0.818 -36.722 -26.887 1.00 25.02 420 SER C CA 1
ATOM 2202 C C . SER A 1 277 ? -0.196 -36.521 -25.765 1.00 23.57 420 SER C C 1
ATOM 2203 O O . SER A 1 277 ? -0.255 -37.344 -24.844 1.00 20.22 420 SER C O 1
ATOM 2206 N N . TYR A 1 278 ? -0.992 -35.444 -25.804 1.00 21.64 421 TYR C N 1
ATOM 2207 C CA . TYR A 1 278 ? -1.986 -35.259 -24.748 1.00 22.03 421 TYR C CA 1
ATOM 2208 C C . TYR A 1 278 ? -3.060 -36.342 -24.783 1.00 20.17 421 TYR C C 1
ATOM 2209 O O . TYR A 1 278 ? -3.667 -36.635 -23.751 1.00 19.87 421 TYR C O 1
ATOM 2218 N N . HIS A 1 279 ? -3.318 -36.922 -25.955 1.00 20.22 422 HIS C N 1
ATOM 2219 C CA . HIS A 1 279 ? -4.208 -38.081 -26.033 1.00 19.48 422 HIS C CA 1
ATOM 2220 C C . HIS A 1 279 ? -3.651 -39.255 -25.245 1.00 20.95 422 HIS C C 1
ATOM 2221 O O . HIS A 1 279 ? -4.391 -39.955 -24.542 1.00 18.23 422 HIS C O 1
ATOM 2228 N N . VAL A 1 280 ? -2.343 -39.494 -25.363 1.00 18.49 423 VAL C N 1
ATOM 2229 C CA . VAL A 1 280 ? -1.709 -40.574 -24.617 1.00 19.69 423 VAL C CA 1
ATOM 2230 C C . VAL A 1 280 ? -1.744 -40.281 -23.131 1.00 19.16 423 VAL C C 1
ATOM 2231 O O . VAL A 1 280 ? -2.074 -41.150 -22.317 1.00 17.70 423 VAL C O 1
ATOM 2235 N N . LYS A 1 281 ? -1.427 -39.046 -22.755 1.00 18.31 424 LYS C N 1
ATOM 2236 C CA . LYS A 1 281 ? -1.442 -38.673 -21.348 1.00 17.42 424 LYS C CA 1
ATOM 2237 C C . LYS A 1 281 ? -2.837 -38.839 -20.750 1.00 17.19 424 LYS C C 1
ATOM 2238 O O . LYS A 1 281 ? -2.987 -39.340 -19.627 1.00 18.11 424 LYS C O 1
ATOM 2244 N N . THR A 1 282 ? -3.869 -38.394 -21.478 1.00 16.07 425 THR C N 1
ATOM 2245 C CA . THR A 1 282 ? -5.242 -38.527 -20.992 1.00 15.21 425 THR C CA 1
ATOM 2246 C C . THR A 1 282 ? -5.611 -39.992 -20.831 1.00 17.76 425 THR C C 1
ATOM 2247 O O . THR A 1 282 ? -6.190 -40.388 -19.812 1.00 18.77 425 THR C O 1
ATOM 2251 N N . ALA A 1 283 ? -5.252 -40.810 -21.818 1.00 18.01 426 ALA C N 1
ATOM 2252 C CA . ALA A 1 283 ? -5.514 -42.247 -21.732 1.00 16.46 426 ALA C CA 1
ATOM 2253 C C . ALA A 1 283 ? -4.844 -42.867 -20.512 1.00 19.30 426 ALA C C 1
ATOM 2254 O O . ALA A 1 283 ? -5.461 -43.663 -19.791 1.00 19.91 426 ALA C O 1
ATOM 2256 N N . ILE A 1 284 ? -3.578 -42.517 -20.247 1.00 16.61 427 ILE C N 1
ATOM 2257 C CA . ILE A 1 284 ? -2.939 -43.162 -19.106 1.00 17.01 427 ILE C CA 1
ATOM 2258 C C . ILE A 1 284 ? -3.492 -42.647 -17.782 1.00 19.11 427 ILE C C 1
ATOM 2259 O O . ILE A 1 284 ? -3.525 -43.390 -16.795 1.00 18.00 427 ILE C O 1
ATOM 2264 N N . PHE A 1 285 ? -3.960 -41.391 -17.720 1.00 16.27 428 PHE C N 1
ATOM 2265 C CA . PHE A 1 285 ? -4.644 -40.934 -16.518 1.00 18.25 428 PHE C CA 1
ATOM 2266 C C . PHE A 1 285 ? -5.840 -41.840 -16.209 1.00 17.03 428 PHE C C 1
ATOM 2267 O O . PHE A 1 285 ? -6.064 -42.227 -15.060 1.00 18.53 428 PHE C O 1
ATOM 2275 N N . HIS A 1 286 ? -6.632 -42.158 -17.231 1.00 17.86 429 HIS C N 1
ATOM 2276 C CA . HIS A 1 286 ? -7.763 -43.054 -17.045 1.00 19.29 429 HIS C CA 1
ATOM 2277 C C . HIS A 1 286 ? -7.297 -44.442 -16.621 1.00 20.03 429 HIS C C 1
ATOM 2278 O O . HIS A 1 286 ? -7.913 -45.072 -15.756 1.00 20.72 429 HIS C O 1
ATOM 2285 N N . MET A 1 287 ? -6.189 -44.916 -17.194 1.00 18.94 430 MET C N 1
ATOM 2286 C CA . MET A 1 287 ? -5.698 -46.251 -16.859 1.00 20.93 430 MET C CA 1
ATOM 2287 C C . MET A 1 287 ? -5.191 -46.301 -15.417 1.00 21.00 430 MET C C 1
ATOM 2288 O O . MET A 1 287 ? -5.380 -47.304 -14.717 1.00 21.92 430 MET C O 1
ATOM 2293 N N . TRP A 1 288 ? -4.545 -45.223 -14.952 1.00 18.14 431 TRP C N 1
ATOM 2294 C CA . TRP A 1 288 ? -4.128 -45.158 -13.555 1.00 18.48 431 TRP C CA 1
ATOM 2295 C C . TRP A 1 288 ? -5.317 -45.112 -12.605 1.00 22.20 431 TRP C C 1
ATOM 2296 O O . TRP A 1 288 ? -5.195 -45.510 -11.439 1.00 23.05 431 TRP C O 1
ATOM 2307 N N . THR A 1 289 ? -6.465 -44.600 -13.064 1.00 19.19 432 THR C N 1
ATOM 2308 C CA . THR A 1 289 ? -7.669 -44.607 -12.241 1.00 21.40 432 THR C CA 1
ATOM 2309 C C . THR A 1 289 ? -8.302 -45.985 -12.226 1.00 24.75 432 THR C C 1
ATOM 2310 O O . THR A 1 289 ? -8.781 -46.448 -11.183 1.00 24.10 432 THR C O 1
ATOM 2314 N N . GLN A 1 290 ? -8.287 -46.650 -13.376 1.00 21.30 433 GLN C N 1
ATOM 2315 C CA . GLN A 1 290 ? -8.870 -47.985 -13.476 1.00 25.00 433 GLN C CA 1
ATOM 2316 C C . GLN A 1 290 ? -8.070 -49.010 -12.677 1.00 27.88 433 GLN C C 1
ATOM 2317 O O . GLN A 1 290 ? -8.652 -49.916 -12.069 1.00 26.00 433 GLN C O 1
ATOM 2323 N N . ASP A 1 291 ? -6.737 -48.890 -12.676 1.00 24.72 434 ASP C N 1
ATOM 2324 C CA . ASP A 1 291 ? -5.825 -49.805 -11.978 1.00 25.63 434 ASP C CA 1
ATOM 2325 C C . ASP A 1 291 ? -5.031 -49.018 -10.940 1.00 23.53 434 ASP C C 1
ATOM 2326 O O . ASP A 1 291 ? -3.852 -48.695 -11.161 1.00 21.74 434 ASP C O 1
ATOM 2331 N N . PRO A 1 292 ? -5.634 -48.709 -9.790 1.00 24.26 435 PRO C N 1
ATOM 2332 C CA . PRO A 1 292 ? -5.004 -47.755 -8.862 1.00 21.88 435 PRO C CA 1
ATOM 2333 C C . PRO A 1 292 ? -3.874 -48.320 -8.015 1.00 25.03 435 PRO C C 1
ATOM 2334 O O . PRO A 1 292 ? -3.067 -47.532 -7.504 1.00 22.92 435 PRO C O 1
ATOM 2338 N N . GLN A 1 293 ? -3.765 -49.640 -7.856 1.00 22.58 436 GLN C N 1
ATOM 2339 C CA . GLN A 1 293 ? -2.780 -50.196 -6.929 1.00 23.81 436 GLN C CA 1
ATOM 2340 C C . GLN A 1 293 ? -1.367 -50.087 -7.484 1.00 22.28 436 GLN C C 1
ATOM 2341 O O . GLN A 1 293 ? -1.129 -50.395 -8.655 1.00 23.24 436 GLN C O 1
ATOM 2347 N N . ASP A 1 294 ? -0.413 -49.677 -6.635 1.00 24.03 437 ASP C N 1
ATOM 2348 C CA . ASP A 1 294 ? 0.988 -49.682 -7.064 1.00 21.11 437 ASP C CA 1
ATOM 2349 C C . ASP A 1 294 ? 1.433 -51.075 -7.496 1.00 23.84 437 ASP C C 1
ATOM 2350 O O . ASP A 1 294 ? 2.249 -51.210 -8.413 1.00 24.61 437 ASP C O 1
ATOM 2355 N N . SER A 1 295 ? 0.892 -52.121 -6.865 1.00 25.37 438 SER C N 1
ATOM 2356 C CA . SER A 1 295 ? 1.270 -53.480 -7.253 1.00 26.36 438 SER C CA 1
ATOM 2357 C C . SER A 1 295 ? 0.792 -53.840 -8.656 1.00 27.53 438 SER C C 1
ATOM 2358 O O . SER A 1 295 ? 1.359 -54.751 -9.275 1.00 30.15 438 SER C O 1
ATOM 2361 N N . GLN A 1 296 ? -0.215 -53.142 -9.178 1.00 24.40 439 GLN C N 1
ATOM 2362 C CA . GLN A 1 296 ? -0.616 -53.326 -10.565 1.00 24.13 439 GLN C CA 1
ATOM 2363 C C . GLN A 1 296 ? 0.346 -52.668 -11.543 1.00 28.10 439 GLN C C 1
ATOM 2364 O O . GLN A 1 296 ? 0.171 -52.816 -12.760 1.00 30.26 439 GLN C O 1
ATOM 2370 N N . TRP A 1 297 ? 1.353 -51.954 -11.047 1.00 22.32 440 TRP C N 1
ATOM 2371 C CA . TRP A 1 297 ? 2.349 -51.302 -11.889 1.00 20.82 440 TRP C CA 1
ATOM 2372 C C . TRP A 1 297 ? 3.749 -51.657 -11.416 1.00 22.95 440 TRP C C 1
ATOM 2373 O O . TRP A 1 297 ? 4.670 -50.834 -11.427 1.00 22.60 440 TRP C O 1
ATOM 2384 N N . ASP A 1 298 ? 3.935 -52.907 -11.010 1.00 25.41 441 ASP C N 1
ATOM 2385 C CA . ASP A 1 298 ? 5.248 -53.368 -10.596 1.00 26.13 441 ASP C CA 1
ATOM 2386 C C . ASP A 1 298 ? 6.189 -53.339 -11.800 1.00 24.65 441 ASP C C 1
ATOM 2387 O O . ASP A 1 298 ? 5.752 -53.595 -12.927 1.00 23.65 441 ASP C O 1
ATOM 2392 N N . PRO A 1 299 ? 7.460 -52.956 -11.614 1.00 24.73 442 PRO C N 1
ATOM 2393 C CA . PRO A 1 299 ? 8.395 -52.922 -12.751 1.00 26.21 442 PRO C CA 1
ATOM 2394 C C . PRO A 1 299 ? 8.490 -54.244 -13.496 1.00 26.46 442 PRO C C 1
ATOM 2395 O O . PRO A 1 299 ? 8.681 -54.245 -14.717 1.00 25.53 442 PRO C O 1
ATOM 2399 N N . ARG A 1 300 ? 8.343 -55.366 -12.802 1.00 27.05 443 ARG C N 1
ATOM 2400 C CA . ARG A 1 300 ? 8.423 -56.640 -13.505 1.00 28.09 443 ARG C CA 1
ATOM 2401 C C . ARG A 1 300 ? 7.267 -56.833 -14.480 1.00 28.40 443 ARG C C 1
ATOM 2402 O O . ARG A 1 300 ? 7.373 -57.665 -15.386 1.00 30.93 443 ARG C O 1
ATOM 2410 N N . ASN A 1 301 ? 6.188 -56.057 -14.352 1.00 26.49 444 ASN C N 1
ATOM 2411 C CA . ASN A 1 301 ? 5.066 -56.137 -15.281 1.00 27.66 444 ASN C CA 1
ATOM 2412 C C . ASN A 1 301 ? 5.074 -55.029 -16.334 1.00 26.58 444 ASN C C 1
ATOM 2413 O O . ASN A 1 301 ? 4.016 -54.679 -16.872 1.00 25.86 444 ASN C O 1
ATOM 2418 N N . LEU A 1 302 ? 6.254 -54.491 -16.661 1.00 25.12 445 LEU C N 1
ATOM 2419 C CA . LEU A 1 302 ? 6.344 -53.463 -17.697 1.00 23.35 445 LEU C CA 1
ATOM 2420 C C . LEU A 1 302 ? 5.617 -53.877 -18.975 1.00 24.13 445 LEU C C 1
ATOM 2421 O O . LEU A 1 302 ? 4.790 -53.121 -19.503 1.00 21.79 445 LEU C O 1
ATOM 2426 N N . SER A 1 303 ? 5.895 -55.086 -19.480 1.00 22.91 446 SER C N 1
ATOM 2427 C CA . SER A 1 303 ? 5.317 -55.501 -20.756 1.00 23.88 446 SER C CA 1
ATOM 2428 C C . SER A 1 303 ? 3.798 -55.650 -20.667 1.00 27.38 446 SER C C 1
ATOM 2429 O O . SER A 1 303 ? 3.070 -55.206 -21.563 1.00 24.77 446 SER C O 1
ATOM 2432 N N . SER A 1 304 ? 3.287 -56.282 -19.606 1.00 25.40 447 SER C N 1
ATOM 2433 C CA . SER A 1 304 ? 1.840 -56.450 -19.557 1.00 23.88 447 SER C CA 1
ATOM 2434 C C . SER A 1 304 ? 1.131 -55.132 -19.270 1.00 26.43 447 SER C C 1
ATOM 2435 O O . SER A 1 304 ? 0.024 -54.917 -19.777 1.00 24.77 447 SER C O 1
ATOM 2438 N N . CYS A 1 305 ? 1.759 -54.227 -18.504 1.00 23.15 448 CYS C N 1
ATOM 2439 C CA . CYS A 1 305 ? 1.156 -52.917 -18.274 1.00 22.76 448 CYS C CA 1
ATOM 2440 C C . CYS A 1 305 ? 1.114 -52.103 -19.558 1.00 23.09 448 CYS C C 1
ATOM 2441 O O . CYS A 1 305 ? 0.118 -51.420 -19.836 1.00 23.78 448 CYS C O 1
ATOM 2444 N N . PHE A 1 306 ? 2.204 -52.127 -20.328 1.00 22.38 449 PHE C N 1
ATOM 2445 C CA . PHE A 1 306 ? 2.210 -51.448 -21.620 1.00 25.55 449 PHE C CA 1
ATOM 2446 C C . PHE A 1 306 ? 1.133 -52.028 -22.522 1.00 24.07 449 PHE C C 1
ATOM 2447 O O . PHE A 1 306 ? 0.404 -51.289 -23.190 1.00 22.51 449 PHE C O 1
ATOM 2455 N N . ASP A 1 307 ? 0.984 -53.355 -22.519 1.00 23.14 450 ASP C N 1
ATOM 2456 C CA . ASP A 1 307 ? -0.023 -53.963 -23.379 1.00 23.54 450 ASP C CA 1
ATOM 2457 C C . ASP A 1 307 ? -1.440 -53.563 -22.965 1.00 23.50 450 ASP C C 1
ATOM 2458 O O . ASP A 1 307 ? -2.291 -53.316 -23.826 1.00 25.46 450 ASP C O 1
ATOM 2463 N N . LYS A 1 308 ? -1.720 -53.476 -21.660 1.00 23.93 451 LYS C N 1
ATOM 2464 C CA . LYS A 1 308 ? -3.066 -53.056 -21.265 1.00 24.74 451 LYS C CA 1
ATOM 2465 C C . LYS A 1 308 ? -3.333 -51.588 -21.601 1.00 23.39 451 LYS C C 1
ATOM 2466 O O . LYS A 1 308 ? -4.475 -51.233 -21.933 1.00 24.29 451 LYS C O 1
ATOM 2472 N N . LEU A 1 309 ? -2.313 -50.727 -21.532 1.00 21.40 452 LEU C N 1
ATOM 2473 C CA . LEU A 1 309 ? -2.476 -49.346 -21.987 1.00 24.26 452 LEU C CA 1
ATOM 2474 C C . LEU A 1 309 ? -2.805 -49.292 -23.473 1.00 22.79 452 LEU C C 1
ATOM 2475 O O . LEU A 1 309 ? -3.685 -48.534 -23.895 1.00 21.27 452 LEU C O 1
ATOM 2480 N N . LEU A 1 310 ? -2.107 -50.096 -24.283 1.00 21.25 453 LEU C N 1
ATOM 2481 C CA . LEU A 1 310 ? -2.415 -50.169 -25.709 1.00 22.62 453 LEU C CA 1
ATOM 2482 C C . LEU A 1 310 ? -3.848 -50.634 -25.941 1.00 24.42 453 LEU C C 1
ATOM 2483 O O . LEU A 1 310 ? -4.562 -50.075 -26.781 1.00 23.68 453 LEU C O 1
ATOM 2488 N N . ALA A 1 311 ? -4.256 -51.706 -25.248 1.00 23.51 454 ALA C N 1
ATOM 2489 C CA . ALA A 1 311 ? -5.624 -52.202 -25.383 1.00 25.78 454 ALA C CA 1
ATOM 2490 C C . ALA A 1 311 ? -6.636 -51.129 -25.012 1.00 25.68 454 ALA C C 1
ATOM 2491 O O . ALA A 1 311 ? -7.674 -50.985 -25.673 1.00 25.81 454 ALA C O 1
ATOM 2493 N N . PHE A 1 312 ? -6.365 -50.387 -23.939 1.00 23.63 455 PHE C N 1
ATOM 2494 C CA . PHE A 1 312 ? -7.301 -49.345 -23.539 1.00 25.45 455 PHE C CA 1
ATOM 2495 C C . PHE A 1 312 ? -7.382 -48.263 -24.601 1.00 24.03 455 PHE C C 1
ATOM 2496 O O . PHE A 1 312 ? -8.479 -47.827 -24.968 1.00 22.61 455 PHE C O 1
ATOM 2504 N N . PHE A 1 313 ? -6.225 -47.835 -25.124 1.00 21.61 456 PHE C N 1
ATOM 2505 C CA . PHE A 1 313 ? -6.203 -46.830 -26.183 1.00 23.38 456 PHE C CA 1
ATOM 2506 C C . PHE A 1 313 ? -6.948 -47.312 -27.419 1.00 23.00 456 PHE C C 1
ATOM 2507 O O . PHE A 1 313 ? -7.691 -46.545 -28.045 1.00 23.28 456 PHE C O 1
ATOM 2515 N N . LEU A 1 314 ? -6.760 -48.583 -27.789 1.00 25.05 457 LEU C N 1
ATOM 2516 C CA . LEU A 1 314 ? -7.484 -49.147 -28.928 1.00 24.95 457 LEU C CA 1
ATOM 2517 C C . LEU A 1 314 ? -8.993 -49.134 -28.697 1.00 24.93 457 LEU C C 1
ATOM 2518 O O . LEU A 1 314 ? -9.771 -48.905 -29.629 1.00 25.84 457 LEU C O 1
ATOM 2523 N N . GLU A 1 315 ? -9.424 -49.396 -27.468 1.00 23.52 458 GLU C N 1
ATOM 2524 C CA . GLU A 1 315 ? -10.853 -49.325 -27.181 1.00 25.84 458 GLU C CA 1
ATOM 2525 C C . GLU A 1 315 ? -11.362 -47.885 -27.264 1.00 26.79 458 GLU C C 1
ATOM 2526 O O . GLU A 1 315 ? -12.460 -47.642 -27.779 1.00 26.84 458 GLU C O 1
ATOM 2532 N N . CYS A 1 316 ? -10.561 -46.912 -26.815 1.00 25.39 459 CYS C N 1
ATOM 2533 C CA . CYS A 1 316 ? -10.938 -45.513 -27.007 1.00 24.12 459 CYS C CA 1
ATOM 2534 C C . CYS A 1 316 ? -11.073 -45.178 -28.488 1.00 26.42 459 CYS C C 1
ATOM 2535 O O . CYS A 1 316 ? -11.977 -44.427 -28.885 1.00 27.59 459 CYS C O 1
ATOM 2538 N N . LEU A 1 317 ? -10.171 -45.718 -29.322 1.00 23.91 460 LEU C N 1
ATOM 2539 C CA . LEU A 1 317 ? -10.262 -45.494 -30.762 1.00 26.30 460 LEU C CA 1
ATOM 2540 C C . LEU A 1 317 ? -11.505 -46.151 -31.347 1.00 30.31 460 LEU C C 1
ATOM 2541 O O . LEU A 1 317 ? -12.179 -45.558 -32.194 1.00 29.90 460 LEU C O 1
ATOM 2546 N N . ARG A 1 318 ? -11.803 -47.383 -30.921 1.00 27.42 461 ARG C N 1
ATOM 2547 C CA . ARG A 1 318 ? -12.944 -48.121 -31.458 1.00 29.99 461 ARG C CA 1
ATOM 2548 C C . ARG A 1 318 ? -14.256 -47.411 -31.150 1.00 32.64 461 ARG C C 1
ATOM 2549 O O . ARG A 1 318 ? -15.134 -47.309 -32.016 1.00 32.94 461 ARG C O 1
ATOM 2557 N N . THR A 1 319 ? -14.396 -46.895 -29.934 1.00 30.16 462 THR C N 1
ATOM 2558 C CA . THR A 1 319 ? -15.632 -46.248 -29.501 1.00 32.46 462 THR C CA 1
ATOM 2559 C C . THR A 1 319 ? -15.639 -44.742 -29.752 1.00 33.93 462 THR C C 1
ATOM 2560 O O . THR A 1 319 ? -16.639 -44.083 -29.447 1.00 30.95 462 THR C O 1
ATOM 2564 N N . GLU A 1 320 ? -14.560 -44.187 -30.308 1.00 28.30 463 GLU C N 1
ATOM 2565 C CA . GLU A 1 320 ? -14.441 -42.749 -30.559 1.00 32.05 463 GLU C CA 1
ATOM 2566 C C . GLU A 1 320 ? -14.771 -41.951 -29.300 1.00 29.23 463 GLU C C 1
ATOM 2567 O O . GLU A 1 320 ? -15.561 -41.004 -29.312 1.00 29.52 463 GLU C O 1
ATOM 2573 N N . LYS A 1 321 ? -14.160 -42.363 -28.192 1.00 28.77 464 LYS C N 1
ATOM 2574 C CA . LYS A 1 321 ? -14.410 -41.758 -26.891 1.00 28.11 464 LYS C CA 1
ATOM 2575 C C . LYS A 1 321 ? -13.124 -41.747 -26.084 1.00 27.08 464 LYS C C 1
ATOM 2576 O O . LYS A 1 321 ? -12.572 -42.805 -25.764 1.00 25.16 464 LYS C O 1
ATOM 2582 N N . LEU A 1 322 ? -12.652 -40.542 -25.769 1.00 20.53 465 LEU C N 1
ATOM 2583 C CA . LEU A 1 322 ? -11.554 -40.328 -24.836 1.00 23.48 465 LEU C CA 1
ATOM 2584 C C . LEU A 1 322 ? -11.897 -39.030 -24.120 1.00 22.85 465 LEU C C 1
ATOM 2585 O O . LEU A 1 322 ? -11.692 -37.956 -24.684 1.00 21.15 465 LEU C O 1
ATOM 2590 N N . ASP A 1 323 ? -12.451 -39.130 -22.910 1.00 22.95 466 ASP C N 1
ATOM 2591 C CA . ASP A 1 323 ? -12.869 -37.940 -22.170 1.00 22.53 466 ASP C CA 1
ATOM 2592 C C . ASP A 1 323 ? -11.667 -37.235 -21.563 1.00 20.71 466 ASP C C 1
ATOM 2593 O O . ASP A 1 323 ? -10.789 -37.868 -20.975 1.00 19.35 466 ASP C O 1
ATOM 2598 N N . HIS A 1 324 ? -11.640 -35.919 -21.704 1.00 20.91 467 HIS C N 1
ATOM 2599 C CA . HIS A 1 324 ? -10.689 -35.102 -20.965 1.00 19.16 467 HIS C CA 1
ATOM 2600 C C . HIS A 1 324 ? -10.769 -35.466 -19.488 1.00 20.02 467 HIS C C 1
ATOM 2601 O O . HIS A 1 324 ? -11.865 -35.634 -18.939 1.00 20.24 467 HIS C O 1
ATOM 2608 N N . TYR A 1 325 ? -9.603 -35.693 -18.867 1.00 17.33 468 TYR C N 1
ATOM 2609 C CA . TYR A 1 325 ? -9.590 -36.195 -17.492 1.00 16.62 468 TYR C CA 1
ATOM 2610 C C . TYR A 1 325 ? -10.215 -35.205 -16.507 1.00 20.22 468 TYR C C 1
ATOM 2611 O O . TYR A 1 325 ? -10.725 -35.610 -15.453 1.00 18.69 468 TYR C O 1
ATOM 2620 N N . PHE A 1 326 ? -10.157 -33.904 -16.812 1.00 18.07 469 PHE C N 1
ATOM 2621 C CA . PHE A 1 326 ? -10.671 -32.866 -15.926 1.00 17.82 469 PHE C CA 1
ATOM 2622 C C . PHE A 1 326 ? -12.029 -32.338 -16.348 1.00 19.36 469 PHE C C 1
ATOM 2623 O O . PHE A 1 326 ? -12.703 -31.696 -15.534 1.00 21.23 469 PHE C O 1
ATOM 2631 N N . ILE A 1 327 ? -12.410 -32.560 -17.601 1.00 18.92 470 ILE C N 1
ATOM 2632 C CA . ILE A 1 327 ? -13.637 -32.022 -18.193 1.00 19.18 470 ILE C CA 1
ATOM 2633 C C . ILE A 1 327 ? -14.376 -33.182 -18.849 1.00 23.35 470 ILE C C 1
ATOM 2634 O O . ILE A 1 327 ? -14.224 -33.419 -20.057 1.00 21.72 470 ILE C O 1
ATOM 2639 N N . PRO A 1 328 ? -15.174 -33.936 -18.089 1.00 24.69 471 PRO C N 1
ATOM 2640 C CA . PRO A 1 328 ? -15.676 -35.228 -18.591 1.00 25.41 471 PRO C CA 1
ATOM 2641 C C . PRO A 1 328 ? -16.535 -35.153 -19.852 1.00 27.60 471 PRO C C 1
ATOM 2642 O O . PRO A 1 328 ? -16.546 -36.120 -20.619 1.00 27.20 471 PRO C O 1
ATOM 2646 N N . LYS A 1 329 ? -17.275 -34.066 -20.090 1.00 24.65 472 LYS C N 1
ATOM 2647 C CA . LYS A 1 329 ? -18.068 -33.992 -21.316 1.00 29.00 472 LYS C CA 1
ATOM 2648 C C . LYS A 1 329 ? -17.267 -33.593 -22.550 1.00 28.62 472 LYS C C 1
ATOM 2649 O O . LYS A 1 329 ? -17.831 -33.599 -23.653 1.00 30.31 472 LYS C O 1
ATOM 2655 N N . PHE A 1 330 ? -15.994 -33.231 -22.398 1.00 23.53 473 PHE C N 1
ATOM 2656 C CA . PHE A 1 330 ? -15.129 -32.866 -23.514 1.00 22.80 473 PHE C CA 1
ATOM 2657 C C . PHE A 1 330 ? -14.492 -34.150 -24.044 1.00 26.49 473 PHE C C 1
ATOM 2658 O O . PHE A 1 330 ? -13.534 -34.660 -23.456 1.00 22.15 473 PHE C O 1
ATOM 2666 N N . ASN A 1 331 ? -15.024 -34.667 -25.162 1.00 23.39 474 ASN C N 1
ATOM 2667 C CA . ASN A 1 331 ? -14.531 -35.896 -25.789 1.00 25.61 474 ASN C CA 1
ATOM 2668 C C . ASN A 1 331 ? -13.424 -35.550 -26.785 1.00 26.47 474 ASN C C 1
ATOM 2669 O O . ASN A 1 331 ? -13.697 -35.036 -27.874 1.00 27.23 474 ASN C O 1
ATOM 2674 N N . LEU A 1 332 ? -12.176 -35.863 -26.422 1.00 22.31 475 LEU C N 1
ATOM 2675 C CA . LEU A 1 332 ? -11.035 -35.588 -27.291 1.00 25.25 475 LEU C CA 1
ATOM 2676 C C . LEU A 1 332 ? -11.063 -36.402 -28.581 1.00 25.50 475 LEU C C 1
ATOM 2677 O O . LEU A 1 332 ? -10.451 -35.985 -29.567 1.00 27.62 475 LEU C O 1
ATOM 2682 N N . PHE A 1 333 ? -11.754 -37.545 -28.600 1.00 24.54 476 PHE C N 1
ATOM 2683 C CA . PHE A 1 333 ? -11.828 -38.418 -29.768 1.00 28.06 476 PHE C CA 1
ATOM 2684 C C . PHE A 1 333 ? -13.173 -38.322 -30.489 1.00 30.22 476 PHE C C 1
ATOM 2685 O O . PHE A 1 333 ? -13.549 -39.245 -31.220 1.00 28.04 476 PHE C O 1
ATOM 2693 N N . SER A 1 334 ? -13.912 -37.230 -30.303 1.00 29.63 477 SER C N 1
ATOM 2694 C CA . SER A 1 334 ? -15.217 -37.118 -30.945 1.00 31.72 477 SER C CA 1
ATOM 2695 C C . SER A 1 334 ? -15.090 -37.220 -32.461 1.00 36.97 477 SER C C 1
ATOM 2696 O O . SER A 1 334 ? -14.038 -36.920 -33.040 1.00 35.95 477 SER C O 1
ATOM 2699 N N . GLN A 1 335 ? -16.178 -37.664 -33.105 1.00 36.10 478 GLN C N 1
ATOM 2700 C CA . GLN A 1 335 ? -16.229 -37.657 -34.563 1.00 39.23 478 GLN C CA 1
ATOM 2701 C C . GLN A 1 335 ? -15.907 -36.276 -35.116 1.00 39.05 478 GLN C C 1
ATOM 2702 O O . GLN A 1 335 ? -15.317 -36.155 -36.195 1.00 40.81 478 GLN C O 1
ATOM 2708 N N . GLU A 1 336 ? -16.309 -35.228 -34.396 1.00 40.13 479 GLU C N 1
ATOM 2709 C CA . GLU A 1 336 ? -16.124 -33.862 -34.870 1.00 41.60 479 GLU C CA 1
ATOM 2710 C C . GLU A 1 336 ? -14.651 -33.481 -34.907 1.00 41.18 479 GLU C C 1
ATOM 2711 O O . GLU A 1 336 ? -14.205 -32.793 -35.833 1.00 42.33 479 GLU C O 1
ATOM 2717 N N . LEU A 1 337 ? -13.878 -33.919 -33.911 1.00 38.95 480 LEU C N 1
ATOM 2718 C CA . LEU A 1 337 ? -12.484 -33.512 -33.787 1.00 36.27 480 LEU C CA 1
ATOM 2719 C C . LEU A 1 337 ? -11.523 -34.388 -34.581 1.00 38.51 480 LEU C C 1
ATOM 2720 O O . LEU A 1 337 ? -10.491 -33.896 -35.050 1.00 36.43 480 LEU C O 1
ATOM 2725 N N . ILE A 1 338 ? -11.818 -35.677 -34.728 1.00 36.90 481 ILE C N 1
ATOM 2726 C CA . ILE A 1 338 ? -10.941 -36.605 -35.437 1.00 39.65 481 ILE C CA 1
ATOM 2727 C C . ILE A 1 338 ? -11.824 -37.518 -36.278 1.00 39.73 481 ILE C C 1
ATOM 2728 O O . ILE A 1 338 ? -12.722 -38.177 -35.741 1.00 40.39 481 ILE C O 1
ATOM 2733 N N . ASP A 1 339 ? -11.582 -37.559 -37.588 1.00 40.13 482 ASP C N 1
ATOM 2734 C CA . ASP A 1 339 ? -12.454 -38.364 -38.432 1.00 41.77 482 ASP C CA 1
ATOM 2735 C C . ASP A 1 339 ? -12.237 -39.854 -38.181 1.00 42.81 482 ASP C C 1
ATOM 2736 O O . ASP A 1 339 ? -11.185 -40.296 -37.703 1.00 39.45 482 ASP C O 1
ATOM 2741 N N . ARG A 1 340 ? -13.278 -40.629 -38.496 1.00 41.84 483 ARG C N 1
ATOM 2742 C CA . ARG A 1 340 ? -13.258 -42.056 -38.204 1.00 46.45 483 ARG C CA 1
ATOM 2743 C C . ARG A 1 340 ? -12.087 -42.744 -38.895 1.00 42.64 483 ARG C C 1
ATOM 2744 O O . ARG A 1 340 ? -11.460 -43.637 -38.317 1.00 42.55 483 ARG C O 1
ATOM 2752 N N . LYS A 1 341 ? -11.742 -42.310 -40.111 1.00 42.80 484 LYS C N 1
ATOM 2753 C CA . LYS A 1 341 ? -10.694 -43.001 -40.857 1.00 46.32 484 LYS C CA 1
ATOM 2754 C C . LYS A 1 341 ? -9.329 -42.835 -40.200 1.00 42.71 484 LYS C C 1
ATOM 2755 O O . LYS A 1 341 ? -8.484 -43.733 -40.297 1.00 43.35 484 LYS C O 1
ATOM 2761 N N . SER A 1 342 ? -9.097 -41.706 -39.529 1.00 41.73 485 SER C N 1
ATOM 2762 C CA . SER A 1 342 ? -7.832 -41.514 -38.827 1.00 38.84 485 SER C CA 1
ATOM 2763 C C . SER A 1 342 ? -7.723 -42.451 -37.633 1.00 37.30 485 SER C C 1
ATOM 2764 O O . SER A 1 342 ? -6.641 -42.978 -37.346 1.00 34.51 485 SER C O 1
ATOM 2767 N N . LYS A 1 343 ? -8.832 -42.660 -36.917 1.00 36.39 486 LYS C N 1
ATOM 2768 C CA . LYS A 1 343 ? -8.820 -43.580 -35.785 1.00 34.35 486 LYS C CA 1
ATOM 2769 C C . LYS A 1 343 ? -8.600 -45.011 -36.240 1.00 34.92 486 LYS C C 1
ATOM 2770 O O . LYS A 1 343 ? -7.857 -45.762 -35.598 1.00 33.58 486 LYS C O 1
ATOM 2776 N N . GLU A 1 344 ? -9.264 -45.413 -37.331 1.00 36.83 487 GLU C N 1
ATOM 2777 C CA . GLU A 1 344 ? -9.095 -46.763 -37.856 1.00 38.68 487 GLU C CA 1
ATOM 2778 C C . GLU A 1 344 ? -7.691 -46.973 -38.399 1.00 35.25 487 GLU C C 1
ATOM 2779 O O . GLU A 1 344 ? -7.151 -48.078 -38.296 1.00 38.01 487 GLU C O 1
ATOM 2785 N N . PHE A 1 345 ? -7.089 -45.930 -38.976 1.00 37.32 488 PHE C N 1
ATOM 2786 C CA . PHE A 1 345 ? -5.705 -46.024 -39.428 1.00 37.31 488 PHE C CA 1
ATOM 2787 C C . PHE A 1 345 ? -4.770 -46.236 -38.241 1.00 34.94 488 PHE C C 1
ATOM 2788 O O . PHE A 1 345 ? -3.902 -47.116 -38.270 1.00 34.88 488 PHE C O 1
ATOM 2796 N N . LEU A 1 346 ? -4.949 -45.455 -37.172 1.00 33.38 489 LEU C N 1
ATOM 2797 C CA . LEU A 1 346 ? -4.075 -45.599 -36.010 1.00 31.81 489 LEU C CA 1
ATOM 2798 C C . LEU A 1 346 ? -4.301 -46.934 -35.314 1.00 31.61 489 LEU C C 1
ATOM 2799 O O . LEU A 1 346 ? -3.342 -47.562 -34.851 1.00 29.46 489 LEU C O 1
ATOM 2804 N N . SER A 1 347 ? -5.556 -47.398 -35.251 1.00 29.94 490 SER C N 1
ATOM 2805 C CA . SER A 1 347 ? -5.823 -48.713 -34.675 1.00 31.58 490 SER C CA 1
ATOM 2806 C C . SER A 1 347 ? -5.076 -49.803 -35.436 1.00 32.02 490 SER C C 1
ATOM 2807 O O . SER A 1 347 ? -4.474 -50.695 -34.832 1.00 33.72 490 SER C O 1
ATOM 2810 N N . LYS A 1 348 ? -5.107 -49.738 -36.767 1.00 33.22 491 LYS C N 1
ATOM 2811 C CA . LYS A 1 348 ? -4.412 -50.727 -37.589 1.00 34.86 491 LYS C CA 1
ATOM 2812 C C . LYS A 1 348 ? -2.909 -50.718 -37.326 1.00 33.93 491 LYS C C 1
ATOM 2813 O O . LYS A 1 348 ? -2.288 -51.781 -37.201 1.00 34.41 491 LYS C O 1
ATOM 2819 N N . LYS A 1 349 ? -2.310 -49.525 -37.240 1.00 33.16 492 LYS C N 1
ATOM 2820 C CA . LYS A 1 349 ? -0.867 -49.414 -37.017 1.00 31.38 492 LYS C CA 1
ATOM 2821 C C . LYS A 1 349 ? -0.478 -49.915 -35.632 1.00 32.30 492 LYS C C 1
ATOM 2822 O O . LYS A 1 349 ? 0.510 -50.641 -35.483 1.00 31.81 492 LYS C O 1
ATOM 2828 N N . ILE A 1 350 ? -1.236 -49.535 -34.603 1.00 31.03 493 ILE C N 1
ATOM 2829 C CA . ILE A 1 350 ? -0.924 -49.998 -33.255 1.00 30.40 493 ILE C CA 1
ATOM 2830 C C . ILE A 1 350 ? -1.012 -51.518 -33.179 1.00 32.81 493 ILE C C 1
ATOM 2831 O O . ILE A 1 350 ? -0.105 -52.182 -32.660 1.00 31.73 493 ILE C O 1
ATOM 2836 N N . GLU A 1 351 ? -2.093 -52.100 -33.716 1.00 32.19 494 GLU C N 1
ATOM 2837 C CA . GLU A 1 351 ? -2.230 -53.553 -33.677 1.00 33.60 494 GLU C CA 1
ATOM 2838 C C . GLU A 1 351 ? -1.075 -54.240 -34.396 1.00 36.94 494 GLU C C 1
ATOM 2839 O O . GLU A 1 351 ? -0.577 -55.273 -33.935 1.00 35.64 494 GLU C O 1
ATOM 2845 N N . TYR A 1 352 ? -0.633 -53.680 -35.522 1.00 34.82 495 TYR C N 1
ATOM 2846 C CA . TYR A 1 352 ? 0.516 -54.250 -36.219 1.00 36.94 495 TYR C CA 1
ATOM 2847 C C . TYR A 1 352 ? 1.750 -54.257 -35.323 1.00 37.27 495 TYR C C 1
ATOM 2848 O O . TYR A 1 352 ? 2.410 -55.293 -35.166 1.00 35.96 495 TYR C O 1
ATOM 2857 N N . GLU A 1 353 ? 2.084 -53.102 -34.733 1.00 34.55 496 GLU C N 1
ATOM 2858 C CA . GLU A 1 353 ? 3.246 -53.031 -33.849 1.00 34.21 496 GLU C CA 1
ATOM 2859 C C . GLU A 1 353 ? 3.123 -54.033 -32.712 1.00 34.37 496 GLU C C 1
ATOM 2860 O O . GLU A 1 353 ? 4.082 -54.738 -32.377 1.00 34.50 496 GLU C O 1
ATOM 2866 N N . ARG A 1 354 ? 1.925 -54.131 -32.137 1.00 30.26 497 ARG C N 1
ATOM 2867 C CA . ARG A 1 354 ? 1.693 -54.997 -30.994 1.00 32.48 497 ARG C CA 1
ATOM 2868 C C . ARG A 1 354 ? 1.917 -56.469 -31.345 1.00 34.83 497 ARG C C 1
ATOM 2869 O O . ARG A 1 354 ? 2.416 -57.244 -30.521 1.00 37.54 497 ARG C O 1
ATOM 2877 N N . ASN A 1 355 ? 1.564 -56.874 -32.560 1.00 34.68 498 ASN C N 1
ATOM 2878 C CA . ASN A 1 355 ? 1.655 -58.285 -32.929 1.00 39.52 498 ASN C CA 1
ATOM 2879 C C . ASN A 1 355 ? 2.965 -58.651 -33.616 1.00 38.51 498 ASN C C 1
ATOM 2880 O O . ASN A 1 355 ? 3.166 -59.828 -33.936 1.00 42.25 498 ASN C O 1
ATOM 2885 N N . ASN A 1 356 ? 3.861 -57.688 -33.846 1.00 37.54 499 ASN C N 1
ATOM 2886 C CA . ASN A 1 356 ? 5.093 -57.950 -34.587 1.00 38.18 499 ASN C CA 1
ATOM 2887 C C . ASN A 1 356 ? 6.330 -57.447 -33.851 1.00 40.70 499 ASN C C 1
ATOM 2888 O O . ASN A 1 356 ? 7.348 -57.142 -34.479 1.00 40.46 499 ASN C O 1
ATOM 2893 N N . GLY A 1 357 ? 6.267 -57.357 -32.525 1.00 39.27 500 GLY C N 1
ATOM 2894 C CA . GLY A 1 357 ? 7.444 -57.001 -31.752 1.00 38.85 500 GLY C CA 1
ATOM 2895 C C . GLY A 1 357 ? 7.873 -55.559 -31.863 1.00 38.79 500 GLY C C 1
ATOM 2896 O O . GLY A 1 357 ? 9.063 -55.260 -31.706 1.00 44.06 500 GLY C O 1
ATOM 2897 N N . PHE A 1 358 ? 6.940 -54.655 -32.150 1.00 37.81 501 PHE C N 1
ATOM 2898 C CA . PHE A 1 358 ? 7.191 -53.219 -32.172 1.00 36.10 501 PHE C CA 1
ATOM 2899 C C . PHE A 1 358 ? 8.397 -52.806 -33.023 1.00 38.09 501 PHE C C 1
ATOM 2900 O O . PHE A 1 358 ? 9.318 -52.151 -32.524 1.00 38.58 501 PHE C O 1
ATOM 2908 N N . PRO A 1 359 ? 8.402 -53.132 -34.319 1.00 36.09 502 PRO C N 1
ATOM 2909 C CA . PRO A 1 359 ? 9.540 -52.725 -35.160 1.00 40.66 502 PRO C CA 1
ATOM 2910 C C . PRO A 1 359 ? 9.715 -51.223 -35.256 1.00 45.31 502 PRO C C 1
ATOM 2911 O O . PRO A 1 359 ? 10.839 -50.755 -35.473 1.00 47.14 502 PRO C O 1
ATOM 2915 N N . ILE A 1 360 ? 8.648 -50.439 -35.086 1.00 40.12 503 ILE C N 1
ATOM 2916 C CA . ILE A 1 360 ? 8.804 -49.007 -35.281 1.00 43.52 503 ILE C CA 1
ATOM 2917 C C . ILE A 1 360 ? 9.655 -48.372 -34.196 1.00 44.79 503 ILE C C 1
ATOM 2918 O O . ILE A 1 360 ? 10.171 -47.264 -34.394 1.00 44.40 503 ILE C O 1
ATOM 2923 N N . PHE A 1 361 ? 9.829 -49.038 -33.051 1.00 39.70 504 PHE C N 1
ATOM 2924 C CA . PHE A 1 361 ? 10.719 -48.475 -32.045 1.00 41.05 504 PHE C CA 1
ATOM 2925 C C . PHE A 1 361 ? 12.132 -48.323 -32.597 1.00 48.16 504 PHE C C 1
ATOM 2926 O O . PHE A 1 361 ? 12.835 -47.365 -32.246 1.00 49.32 504 PHE C O 1
ATOM 2934 N N . ASP A 1 362 ? 12.535 -49.224 -33.505 1.00 48.89 505 ASP C N 1
ATOM 2935 C CA . ASP A 1 362 ? 13.881 -49.224 -34.079 1.00 55.30 505 ASP C CA 1
ATOM 2936 C C . ASP A 1 362 ? 14.111 -48.119 -35.105 1.00 59.06 505 ASP C C 1
ATOM 2937 O O . ASP A 1 362 ? 15.270 -47.821 -35.417 1.00 60.50 505 ASP C O 1
ATOM 2942 N N . LYS A 1 363 ? 13.052 -47.524 -35.649 1.00 60.81 506 LYS C N 1
ATOM 2943 C CA . LYS A 1 363 ? 13.194 -46.499 -36.684 1.00 64.19 506 LYS C CA 1
ATOM 2944 C C . LYS A 1 363 ? 14.035 -45.316 -36.207 1.00 65.49 506 LYS C C 1
ATOM 2945 O O . LYS A 1 363 ? 13.720 -44.670 -35.211 1.00 61.23 506 LYS C O 1
#

B-factor: mean 32.85, std 12.98, range [15.21, 162.84]

Sequence (358 aa):
GTGPDKLKKVLDKLRLKRKDISEAAETVNKVVERLLRRMQKRESEFKGVEQLNTGSYYEHVKISAPNEFDVMFKLEVPRIELQEYYETGAFYLVKFKNPLSHFLEGEVLSATKMLSKFRKIIKEEVKEIKDIDVSVEKEKPGSPAVTLLIRNPEEISVDIILALESKGSWPISTKEGLPIQGWLGTKVRTNLRREPFYLVPKNAKDGNSFQGETWRLSFSHTEKYILNNHGIEKTCCESSGAKCCRKECLKLMKYLLEQLKKEFQELDAFCSYHVKTAIFHMWTQDPQDSQWDPRNLSSCFDKLLAFFLECLRTEKLDHYFIPKFNLFSQELIDRKSKEFLSKKIEYERNNGFPIFDK

Secondary structure (DSSP, 8-state):
--HHHHHHHHHHHHHHHHHHHHHHHHHHHHHHHHHHHHHHHS-STTTT-EEE--STTTTT---S-TTEEEEEEEEE-SSEEEEESSTTSS-EEEEE--TTGGGEETTEE-HHHHHHHHHHHHHHHHTT--SSEEEEPPP-TT---EEEEEESSSEEEEEEEEEEEE-SPPPGGGTT----TTTT-HHHHHHHHTS-EEEEE----SS-SSTTS-EEEE-HHHHHHHHHS--SSTTTTSTTS---SHHHHHHHHHHHHHHHHHH-GGGTT--HHHHHHHHHHHHHHS--GGGG-GGGHHHHHHHHHHHHHHHHHHT--B-SS-TT-BTT-TTTS-HHHHHHHHHHHHHHHHTT-GGGG-